Protein AF-A0A9D9T0W2-F1 (afdb_monomer)

Nearest PDB structures (foldseek):
  4xyg-assembly1_A  TM=8.585E-01  e=7.922E-13  Granulicella mallensis MP5ACTX8
  3jtm-assembly1_A  TM=8.371E-01  e=7.922E-13  Arabidopsis thaliana
  8bxx-assembly1_AA  TM=8.492E-01  e=4.364E-12  Granulicella mallensis MP5ACTX8
  7qz1-assembly2_B-2  TM=8.463E-01  e=1.307E-11  Ancylobacter novellus DSM 506
  3wr5-assembly1_B  TM=8.456E-01  e=2.886E-11  Thiobacillus sp. KNK65MA

Mean predicted aligned error: 11.39 Å

Radius of gyration: 27.37 Å; Cα contacts (8 Å, |Δi|>4): 340; chains: 1; bounding box: 77×47×70 Å

pLDDT: mean 85.51, std 19.19, range [33.16, 98.62]

Structure (mmCIF, N/CA/C/O backbone):
data_AF-A0A9D9T0W2-F1
#
_entry.id   AF-A0A9D9T0W2-F1
#
loop_
_atom_site.group_PDB
_atom_site.id
_atom_site.type_symbol
_atom_site.label_atom_id
_atom_site.label_alt_id
_atom_site.label_comp_id
_atom_site.label_asym_id
_atom_site.label_entity_id
_atom_site.label_seq_id
_atom_site.pdbx_PDB_ins_code
_atom_site.Cartn_x
_atom_site.Cartn_y
_atom_site.Cartn_z
_atom_site.occupancy
_atom_site.B_iso_or_equiv
_atom_site.auth_seq_id
_atom_site.auth_comp_id
_atom_site.auth_asym_id
_atom_site.auth_atom_id
_atom_site.pdbx_PDB_model_num
ATOM 1 N N . MET A 1 1 ? 7.072 -3.330 2.034 1.00 91.50 1 MET A N 1
ATOM 2 C CA . MET A 1 1 ? 5.629 -3.584 2.243 1.00 91.50 1 MET A CA 1
ATOM 3 C C . MET A 1 1 ? 5.380 -4.453 3.462 1.00 91.50 1 MET A C 1
ATOM 5 O O . MET A 1 1 ? 4.878 -3.911 4.426 1.00 91.50 1 MET A O 1
ATOM 9 N N . LEU A 1 2 ? 5.802 -5.726 3.495 1.00 93.50 2 LEU A N 1
ATOM 10 C CA . LEU A 1 2 ? 5.564 -6.596 4.662 1.00 93.50 2 LEU A CA 1
ATOM 11 C C . LEU A 1 2 ? 6.058 -6.000 5.994 1.00 93.50 2 LEU A C 1
ATOM 13 O O . LEU A 1 2 ? 5.299 -5.935 6.949 1.00 93.50 2 LEU A O 1
ATOM 17 N N . GLY A 1 3 ? 7.298 -5.499 6.038 1.00 92.94 3 GLY A N 1
ATOM 18 C CA . GLY A 1 3 ? 7.821 -4.824 7.233 1.00 92.94 3 GLY A CA 1
ATOM 19 C C . GLY A 1 3 ? 7.001 -3.595 7.639 1.00 92.94 3 GLY A C 1
ATOM 20 O O . GLY A 1 3 ? 6.701 -3.436 8.811 1.00 92.94 3 GLY A O 1
ATOM 21 N N . ALA A 1 4 ? 6.562 -2.783 6.671 1.00 94.25 4 ALA A N 1
ATOM 22 C CA . ALA A 1 4 ? 5.693 -1.637 6.936 1.00 94.25 4 ALA A CA 1
ATOM 23 C C . ALA A 1 4 ? 4.341 -2.077 7.514 1.00 94.25 4 ALA A C 1
ATOM 25 O O . ALA A 1 4 ? 3.910 -1.504 8.500 1.00 94.25 4 ALA A O 1
ATOM 26 N N . LEU A 1 5 ? 3.715 -3.135 6.983 1.00 95.94 5 LEU A N 1
ATOM 27 C CA . LEU A 1 5 ? 2.487 -3.689 7.565 1.00 95.94 5 LEU A CA 1
ATOM 28 C C . LEU A 1 5 ? 2.690 -4.120 9.017 1.00 95.94 5 LEU A C 1
ATOM 30 O O . LEU A 1 5 ? 1.902 -3.753 9.878 1.00 95.94 5 LEU A O 1
ATOM 34 N N . LEU A 1 6 ? 3.759 -4.869 9.295 1.00 94.00 6 LEU A N 1
ATOM 35 C CA . LEU A 1 6 ? 4.071 -5.312 10.653 1.00 94.00 6 LEU A CA 1
ATOM 36 C C . LEU A 1 6 ? 4.312 -4.134 11.603 1.00 94.00 6 LEU A C 1
ATOM 38 O O . LEU A 1 6 ? 3.944 -4.223 12.768 1.00 94.00 6 LEU A O 1
ATOM 42 N N . THR A 1 7 ? 4.917 -3.050 11.118 1.00 93.00 7 THR A N 1
ATOM 43 C CA . THR A 1 7 ? 5.107 -1.824 11.900 1.00 93.00 7 THR A CA 1
ATOM 44 C C . THR A 1 7 ? 3.789 -1.087 12.123 1.00 93.00 7 THR A C 1
ATOM 46 O O . THR A 1 7 ? 3.508 -0.711 13.252 1.00 93.00 7 THR A O 1
ATOM 49 N N . LEU A 1 8 ? 2.971 -0.903 11.082 1.00 93.38 8 LEU A N 1
ATOM 50 C CA . LEU A 1 8 ? 1.729 -0.127 11.157 1.00 93.38 8 LEU A CA 1
ATOM 51 C C . LEU A 1 8 ? 0.605 -0.843 11.920 1.00 93.38 8 LEU A C 1
ATOM 53 O O . LEU A 1 8 ? -0.263 -0.188 12.480 1.00 93.38 8 LEU A O 1
ATOM 57 N N . LEU A 1 9 ? 0.601 -2.178 11.950 1.00 92.38 9 LEU A N 1
ATOM 58 C CA . LEU A 1 9 ? -0.373 -2.962 12.721 1.00 92.38 9 LEU A CA 1
ATOM 59 C C . LEU A 1 9 ? -0.041 -3.024 14.220 1.00 92.38 9 LEU A C 1
ATOM 61 O O . LEU A 1 9 ? -0.830 -3.559 15.003 1.00 92.38 9 LEU A O 1
ATOM 65 N N . ARG A 1 10 ? 1.128 -2.524 14.633 1.00 88.69 10 ARG A N 1
ATOM 66 C CA . ARG A 1 10 ? 1.529 -2.462 16.040 1.00 88.69 10 ARG A CA 1
ATOM 67 C C . ARG A 1 10 ? 1.151 -1.106 16.636 1.00 88.69 10 ARG A C 1
ATOM 69 O O . ARG A 1 10 ? 1.253 -0.099 15.942 1.00 88.69 10 ARG A O 1
ATOM 76 N N . PRO A 1 11 ? 0.765 -1.069 17.921 1.00 82.38 11 PRO A N 1
ATOM 77 C CA . PRO A 1 11 ? 0.524 0.186 18.609 1.00 82.38 11 PRO A CA 1
ATOM 78 C C . PRO A 1 11 ? 1.834 0.964 18.722 1.00 82.38 11 PRO A C 1
ATOM 80 O O . PRO A 1 11 ? 2.926 0.379 18.770 1.00 82.38 11 PRO A O 1
ATOM 83 N N . SER A 1 12 ? 1.727 2.287 18.800 1.00 82.19 12 SER A N 1
ATOM 84 C CA . SER A 1 12 ? 2.895 3.108 19.089 1.00 82.19 12 SER A CA 1
ATOM 85 C C . SER A 1 12 ? 3.417 2.812 20.507 1.00 82.19 12 SER A C 1
ATOM 87 O O . SER A 1 12 ? 2.643 2.417 21.386 1.00 82.19 12 SER A O 1
ATOM 89 N N . PRO A 1 13 ? 4.717 3.023 20.793 1.00 82.50 13 PRO A N 1
ATOM 90 C CA . PRO A 1 13 ? 5.252 2.845 22.145 1.00 82.50 13 PRO A CA 1
ATOM 91 C C . PRO A 1 13 ? 4.501 3.646 23.221 1.00 82.50 13 PRO A C 1
ATOM 93 O O . PRO A 1 13 ? 4.409 3.200 24.360 1.00 82.50 13 PRO A O 1
ATOM 96 N N . ALA A 1 14 ? 3.928 4.799 22.858 1.00 82.25 14 ALA A N 1
ATOM 97 C CA . ALA A 1 14 ? 3.143 5.645 23.757 1.00 82.25 14 ALA A CA 1
ATOM 98 C C . ALA A 1 14 ? 1.765 5.053 24.125 1.00 82.25 14 ALA A C 1
ATOM 100 O O . ALA A 1 14 ? 1.179 5.430 25.140 1.00 82.25 14 ALA A O 1
ATOM 101 N N . GLU A 1 15 ? 1.247 4.124 23.320 1.00 81.69 15 GLU A N 1
ATOM 102 C CA . GLU A 1 15 ? -0.058 3.471 23.506 1.00 81.69 15 GLU A CA 1
ATOM 103 C C . GLU A 1 15 ? 0.059 2.064 24.105 1.00 81.69 15 GLU A C 1
ATOM 105 O O . GLU A 1 15 ? -0.951 1.396 24.351 1.00 81.69 15 GLU A O 1
ATOM 110 N N . MET A 1 16 ? 1.285 1.602 24.356 1.00 79.50 16 MET A N 1
ATOM 111 C CA . MET A 1 16 ? 1.550 0.277 24.900 1.00 79.50 16 MET A CA 1
ATOM 112 C C . MET A 1 16 ? 0.828 0.081 26.244 1.00 79.50 16 MET A C 1
ATOM 114 O O . MET A 1 16 ? 0.943 0.896 27.158 1.00 79.50 16 MET A O 1
ATOM 118 N N . GLY A 1 17 ? 0.053 -1.002 26.351 1.00 80.50 17 GLY A N 1
ATOM 119 C CA . GLY A 1 17 ? -0.785 -1.304 27.521 1.00 80.50 17 GLY A CA 1
ATOM 120 C C . GLY A 1 17 ? -2.169 -0.640 27.519 1.00 80.50 17 GLY A C 1
ATOM 121 O O . GLY A 1 17 ? -2.990 -0.983 28.364 1.00 80.50 17 GLY A O 1
ATOM 122 N N . ARG A 1 18 ? -2.455 0.262 26.569 1.00 83.31 18 ARG A N 1
ATOM 123 C CA . ARG A 1 18 ? -3.785 0.876 26.380 1.00 83.31 18 ARG A CA 1
ATOM 124 C C . ARG A 1 18 ? -4.522 0.300 25.176 1.00 83.31 18 ARG A C 1
ATOM 126 O O . ARG A 1 18 ? -5.718 0.044 25.264 1.00 83.31 18 ARG A O 1
ATOM 133 N N . VAL A 1 19 ? -3.808 0.087 24.070 1.00 83.94 19 VAL A N 1
ATOM 134 C CA . VAL A 1 19 ? -4.364 -0.433 22.813 1.00 83.94 19 VAL A CA 1
ATOM 135 C C . VAL A 1 19 ? -3.585 -1.675 22.387 1.00 83.94 19 VAL A C 1
ATOM 137 O O . VAL A 1 19 ? -2.353 -1.686 22.398 1.00 83.94 19 VAL A O 1
ATOM 140 N N . ALA A 1 20 ? -4.303 -2.737 22.019 1.00 86.94 20 ALA A N 1
ATOM 141 C CA . ALA A 1 20 ? -3.705 -3.940 21.454 1.00 86.94 20 ALA A CA 1
ATOM 142 C C . ALA A 1 20 ? -3.474 -3.771 19.946 1.00 86.94 20 ALA A C 1
ATOM 144 O O . ALA A 1 20 ? -4.323 -3.242 19.228 1.00 86.94 20 ALA A O 1
ATOM 145 N N . GLY A 1 21 ? -2.322 -4.244 19.469 1.00 88.12 21 GLY A N 1
ATOM 146 C CA . GLY A 1 21 ? -2.036 -4.323 18.039 1.00 88.12 21 GLY A CA 1
ATOM 147 C C . GLY A 1 21 ? -2.799 -5.441 17.346 1.00 88.12 21 GLY A C 1
ATOM 148 O O . GLY A 1 21 ? -3.591 -6.167 17.948 1.00 88.12 21 GLY A O 1
ATOM 149 N N . ARG A 1 22 ? -2.502 -5.612 16.062 1.00 90.88 22 ARG A N 1
ATOM 150 C CA . ARG A 1 22 ? -3.118 -6.633 15.224 1.00 90.88 22 ARG A CA 1
ATOM 151 C C . ARG A 1 22 ? -2.105 -7.643 14.725 1.00 90.88 22 ARG A C 1
ATOM 153 O O . ARG A 1 22 ? -1.000 -7.301 14.305 1.00 90.88 22 ARG A O 1
ATOM 160 N N . GLU A 1 23 ? -2.523 -8.898 14.720 1.00 93.69 23 GLU A N 1
ATOM 161 C CA . GLU A 1 23 ? -1.750 -9.978 14.133 1.00 93.69 23 GLU A CA 1
ATOM 162 C C . GLU A 1 23 ? -1.973 -10.023 12.619 1.00 93.69 23 GLU A C 1
ATOM 164 O O . GLU A 1 23 ? -3.097 -10.162 12.142 1.00 93.69 23 GLU A O 1
ATOM 169 N N . LEU A 1 24 ? -0.894 -9.916 11.840 1.00 95.31 24 LEU A N 1
ATOM 170 C CA . LEU A 1 24 ? -0.989 -9.908 10.378 1.00 95.31 24 LEU A CA 1
ATOM 171 C C . LEU A 1 24 ? -1.583 -11.216 9.830 1.00 95.31 24 LEU A C 1
ATOM 173 O O . LEU A 1 24 ? -2.332 -11.184 8.855 1.00 95.31 24 LEU A O 1
ATOM 177 N N . GLY A 1 25 ? -1.288 -12.350 10.469 1.00 95.50 25 GLY A N 1
ATOM 178 C CA . GLY A 1 25 ? -1.766 -13.668 10.053 1.00 95.50 25 GLY A CA 1
ATOM 179 C C . GLY A 1 25 ? -3.281 -13.848 10.106 1.00 95.50 25 GLY A C 1
ATOM 180 O O . GLY A 1 25 ? -3.813 -14.690 9.400 1.00 95.50 25 GLY A O 1
ATOM 181 N N . THR A 1 26 ? -3.998 -13.028 10.874 1.00 93.69 26 THR A N 1
ATOM 182 C CA . THR A 1 26 ? -5.470 -13.065 10.942 1.00 93.69 26 THR A CA 1
ATOM 183 C C . THR A 1 26 ? -6.130 -11.995 10.071 1.00 93.69 26 THR A C 1
ATOM 185 O O . THR A 1 26 ? -7.354 -11.949 9.961 1.00 93.69 26 THR A O 1
ATOM 188 N N . CYS A 1 27 ? -5.335 -11.131 9.433 1.00 96.81 27 CYS A N 1
ATOM 189 C CA . CYS A 1 27 ? -5.832 -10.042 8.603 1.00 96.81 27 CYS A CA 1
ATOM 190 C C . CYS A 1 27 ? -6.099 -10.490 7.158 1.00 96.81 27 CYS A C 1
ATOM 192 O O . CYS A 1 27 ? -5.383 -11.311 6.577 1.00 96.81 27 CYS A O 1
ATOM 194 N N . THR A 1 28 ? -7.091 -9.855 6.543 1.00 98.50 28 THR A N 1
ATOM 195 C CA . THR A 1 28 ? -7.260 -9.778 5.096 1.00 98.50 28 THR A CA 1
ATOM 196 C C . THR A 1 28 ? -6.388 -8.650 4.554 1.00 98.50 28 THR A C 1
ATOM 198 O O . THR A 1 28 ? -6.497 -7.494 4.969 1.00 98.50 28 THR A O 1
ATOM 201 N N . VAL A 1 29 ? -5.517 -8.979 3.604 1.00 98.62 29 VAL A N 1
ATOM 202 C CA . VAL A 1 29 ? -4.606 -8.035 2.958 1.00 98.62 29 VAL A CA 1
ATOM 203 C C . VAL A 1 29 ? -5.023 -7.836 1.506 1.00 98.62 29 VAL A C 1
ATOM 205 O O . VAL A 1 29 ? -5.036 -8.779 0.714 1.00 98.62 29 VAL A O 1
ATOM 208 N N . GLY A 1 30 ? -5.352 -6.596 1.157 1.00 98.56 30 GLY A N 1
ATOM 209 C CA . GLY A 1 30 ? -5.677 -6.179 -0.199 1.00 98.56 30 GLY A CA 1
ATOM 210 C C . GLY A 1 30 ? -4.426 -5.792 -0.978 1.00 98.56 30 GLY A C 1
ATOM 211 O O . GLY A 1 30 ? -3.655 -4.941 -0.540 1.00 98.56 30 GLY A O 1
ATOM 212 N N . LEU A 1 31 ? -4.214 -6.395 -2.146 1.00 98.56 31 LEU A N 1
ATOM 213 C CA . LEU A 1 31 ? -3.128 -6.050 -3.062 1.00 98.56 31 LEU A CA 1
ATOM 214 C C . LEU A 1 31 ? -3.674 -5.288 -4.272 1.00 98.56 31 LEU A C 1
ATOM 216 O O . LEU A 1 31 ? -4.454 -5.822 -5.053 1.00 98.56 31 LEU A O 1
ATOM 220 N N . ILE A 1 32 ? -3.223 -4.050 -4.457 1.00 98.12 32 ILE A N 1
ATOM 221 C CA . ILE A 1 32 ? -3.542 -3.230 -5.628 1.00 98.12 32 ILE A CA 1
ATOM 222 C C . ILE A 1 32 ? -2.328 -3.251 -6.560 1.00 98.12 32 ILE A C 1
ATOM 224 O O . ILE A 1 32 ? -1.283 -2.674 -6.252 1.00 98.12 32 ILE A O 1
ATOM 228 N N . GLY A 1 33 ? -2.468 -3.927 -7.698 1.00 96.44 33 GLY A N 1
ATOM 229 C CA . GLY A 1 33 ? -1.402 -4.197 -8.660 1.00 96.44 33 GLY A CA 1
ATOM 230 C C . GLY A 1 33 ? -0.820 -5.607 -8.513 1.00 96.44 33 GLY A C 1
ATOM 231 O O . GLY A 1 33 ? -0.231 -5.958 -7.488 1.00 96.44 33 GLY A O 1
ATOM 232 N N . MET A 1 34 ? -0.932 -6.395 -9.581 1.00 96.12 34 MET A N 1
ATOM 233 C CA . MET A 1 34 ? -0.574 -7.813 -9.658 1.00 96.12 34 MET A CA 1
ATOM 234 C C . MET A 1 34 ? 0.690 -8.022 -10.496 1.00 96.12 34 MET A C 1
ATOM 236 O O . MET A 1 34 ? 0.731 -8.757 -11.479 1.00 96.12 34 MET A O 1
ATOM 240 N N . ASN A 1 35 ? 1.771 -7.362 -10.079 1.00 92.25 35 ASN A N 1
ATOM 241 C CA . ASN A 1 35 ? 3.082 -7.482 -10.712 1.00 92.25 35 ASN A CA 1
ATOM 242 C C . ASN A 1 35 ? 3.896 -8.685 -10.168 1.00 92.25 35 ASN A C 1
ATOM 244 O O . ASN A 1 35 ? 3.473 -9.444 -9.293 1.00 92.25 35 ASN A O 1
ATOM 248 N N . THR A 1 36 ? 5.123 -8.867 -10.662 1.00 90.56 36 THR A N 1
ATOM 249 C CA . THR A 1 36 ? 6.003 -9.969 -10.226 1.00 90.56 36 THR A CA 1
ATOM 250 C C . THR A 1 36 ? 6.385 -9.908 -8.740 1.00 90.56 36 THR A C 1
ATOM 252 O O . THR A 1 36 ? 6.624 -10.952 -8.125 1.00 90.56 36 THR A O 1
ATOM 255 N N . THR A 1 37 ? 6.426 -8.714 -8.146 1.00 91.62 37 THR A N 1
ATOM 256 C CA . THR A 1 37 ? 6.633 -8.509 -6.705 1.00 91.62 37 THR A CA 1
ATOM 257 C C . THR A 1 37 ? 5.386 -8.895 -5.914 1.00 91.62 37 THR A C 1
ATOM 259 O O . THR A 1 37 ? 5.518 -9.564 -4.887 1.00 91.62 37 THR A O 1
ATOM 262 N N . ALA A 1 38 ? 4.189 -8.598 -6.430 1.00 93.94 38 ALA A N 1
ATOM 263 C CA . ALA A 1 38 ? 2.913 -8.973 -5.825 1.00 93.94 38 ALA A CA 1
ATOM 264 C C . ALA A 1 38 ? 2.805 -10.482 -5.606 1.00 93.94 38 ALA A C 1
ATOM 266 O O . ALA A 1 38 ? 2.427 -10.923 -4.522 1.00 93.94 38 ALA A O 1
ATOM 267 N N . ARG A 1 39 ? 3.250 -11.288 -6.577 1.00 95.56 39 ARG A N 1
ATOM 268 C CA . ARG A 1 39 ? 3.312 -12.751 -6.436 1.00 95.56 39 ARG A CA 1
ATOM 269 C C . ARG A 1 39 ? 4.178 -13.199 -5.253 1.00 95.56 39 ARG A C 1
ATOM 271 O O . ARG A 1 39 ? 3.824 -14.141 -4.548 1.00 95.56 39 ARG A O 1
ATOM 278 N N . LYS A 1 40 ? 5.335 -12.562 -5.044 1.00 96.12 40 LYS A N 1
ATOM 279 C CA . LYS A 1 40 ? 6.228 -12.890 -3.919 1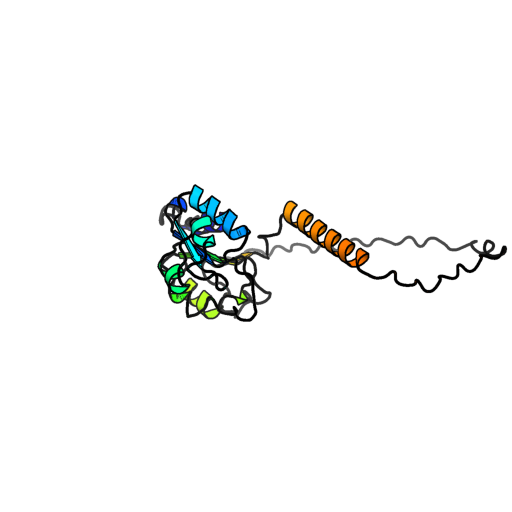.00 96.12 40 LYS A CA 1
ATOM 280 C C . LYS A 1 40 ? 5.612 -12.460 -2.591 1.00 96.12 40 LYS A C 1
ATOM 282 O O . LYS A 1 40 ? 5.638 -13.237 -1.646 1.00 96.12 40 LYS A O 1
ATOM 287 N N . LEU A 1 41 ? 5.036 -11.259 -2.545 1.00 97.06 41 LEU A N 1
ATOM 288 C CA . LEU A 1 41 ? 4.358 -10.742 -1.360 1.00 97.06 41 LEU A CA 1
ATOM 289 C C . LEU A 1 41 ? 3.169 -11.628 -0.967 1.00 97.06 41 LEU A C 1
ATOM 291 O O . LEU A 1 41 ? 3.069 -12.010 0.190 1.00 97.06 41 LEU A O 1
ATOM 295 N N . THR A 1 42 ? 2.343 -12.027 -1.935 1.00 97.88 42 THR A N 1
ATOM 296 C CA . THR A 1 42 ? 1.201 -12.935 -1.738 1.00 97.88 42 THR A CA 1
ATOM 297 C C . THR A 1 42 ? 1.624 -14.224 -1.038 1.00 97.88 42 THR A C 1
ATOM 299 O O . THR A 1 42 ? 1.036 -14.590 -0.028 1.00 97.88 42 THR A O 1
ATOM 302 N N . ARG A 1 43 ? 2.697 -14.871 -1.515 1.00 97.38 43 ARG A N 1
ATOM 303 C CA . ARG A 1 43 ? 3.221 -16.103 -0.903 1.00 97.38 43 ARG A CA 1
ATOM 304 C C . ARG A 1 43 ? 3.650 -15.909 0.547 1.00 97.38 43 ARG A C 1
ATOM 306 O O . ARG A 1 43 ? 3.408 -16.783 1.367 1.00 97.38 43 ARG A O 1
ATOM 313 N N . LEU A 1 44 ? 4.299 -14.785 0.855 1.00 97.88 44 LEU A N 1
ATOM 314 C CA . LEU A 1 44 ? 4.724 -14.474 2.222 1.00 97.88 44 LEU A CA 1
ATOM 315 C C . LEU A 1 44 ? 3.522 -14.215 3.134 1.00 97.88 44 LEU A C 1
ATOM 317 O O . LEU A 1 44 ? 3.4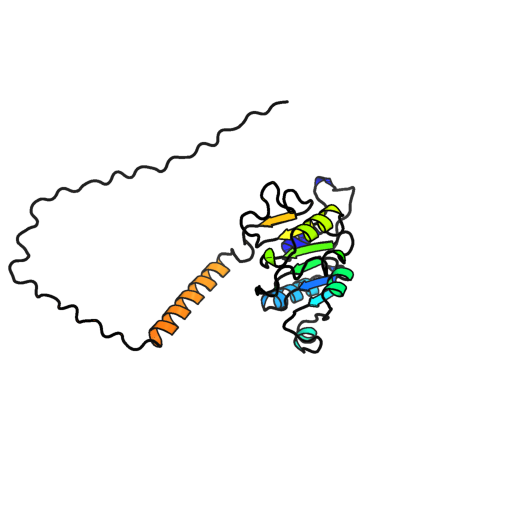99 -14.707 4.253 1.00 97.88 44 LEU A O 1
ATOM 321 N N . LEU A 1 45 ? 2.522 -13.475 2.651 1.00 98.00 45 LEU A N 1
ATOM 322 C CA . LEU A 1 45 ? 1.296 -13.187 3.398 1.00 98.00 45 LEU A CA 1
ATOM 323 C C . LEU A 1 45 ? 0.498 -14.463 3.687 1.00 98.00 45 LEU A C 1
ATOM 325 O O . LEU A 1 45 ? 0.132 -14.708 4.829 1.00 98.00 45 LEU A O 1
ATOM 329 N N . GLN A 1 46 ? 0.312 -15.316 2.678 1.00 96.94 46 GLN A N 1
ATOM 330 C CA . GLN A 1 46 ? -0.348 -16.614 2.841 1.00 96.94 46 GLN A CA 1
ATOM 331 C C . GLN A 1 46 ? 0.415 -17.526 3.808 1.00 96.94 46 GLN A C 1
ATOM 333 O O . GLN A 1 46 ? -0.202 -18.185 4.637 1.00 96.94 46 GLN A O 1
ATOM 338 N N . ALA A 1 47 ? 1.751 -17.538 3.748 1.00 97.31 47 ALA A N 1
ATOM 339 C CA . ALA A 1 47 ? 2.572 -18.308 4.684 1.00 97.31 47 ALA A CA 1
ATOM 340 C C . ALA A 1 47 ? 2.454 -17.810 6.136 1.00 97.31 47 ALA A C 1
ATOM 342 O O . ALA A 1 47 ? 2.653 -18.590 7.061 1.00 97.31 47 ALA A O 1
ATOM 343 N N . LEU A 1 48 ? 2.119 -16.533 6.337 1.00 96.88 48 LEU A N 1
ATOM 344 C CA . LEU A 1 48 ? 1.813 -15.965 7.651 1.00 96.88 48 LEU A CA 1
ATOM 345 C C . LEU A 1 48 ? 0.361 -16.213 8.092 1.00 96.88 48 LEU A C 1
ATOM 347 O O . LEU A 1 48 ? 0.026 -15.870 9.218 1.00 96.88 48 LEU A O 1
ATOM 351 N N . GLY A 1 49 ? -0.489 -16.793 7.238 1.00 96.75 49 GLY A N 1
ATOM 352 C CA . GLY A 1 49 ? -1.901 -17.082 7.516 1.00 96.75 49 GLY A CA 1
ATOM 353 C C . GLY A 1 49 ? -2.892 -16.052 6.964 1.00 96.75 49 GLY A C 1
ATOM 354 O O . GLY A 1 49 ? -4.095 -16.304 6.978 1.00 96.75 49 GLY A O 1
ATOM 355 N N . SER A 1 50 ? -2.418 -14.921 6.429 1.00 98.12 50 SER A N 1
ATOM 356 C CA . SER A 1 50 ? -3.295 -13.849 5.950 1.00 98.12 50 SER A CA 1
ATOM 357 C C . SER A 1 50 ? -4.147 -14.294 4.758 1.00 98.12 50 SER A C 1
ATOM 359 O O . SER A 1 50 ? -3.654 -14.919 3.811 1.00 98.12 50 SER A O 1
ATOM 361 N N . ARG A 1 51 ? -5.409 -13.855 4.726 1.00 98.19 51 ARG A N 1
ATOM 362 C CA . ARG A 1 51 ? -6.233 -13.913 3.510 1.00 98.19 51 ARG A CA 1
ATOM 363 C C . ARG A 1 51 ? -5.764 -12.831 2.541 1.00 98.19 51 ARG A C 1
ATOM 365 O O . ARG A 1 51 ? -5.553 -11.695 2.953 1.00 98.19 51 ARG A O 1
ATOM 372 N N . VAL A 1 52 ? -5.639 -13.149 1.253 1.00 98.50 52 VAL A N 1
ATOM 373 C CA . VAL A 1 52 ? -5.206 -12.177 0.236 1.00 98.50 52 VAL A CA 1
ATOM 374 C C . VAL A 1 52 ? -6.311 -11.944 -0.790 1.00 98.50 52 VAL A C 1
ATOM 376 O O . VAL A 1 52 ? -6.791 -12.877 -1.434 1.00 98.50 52 VAL A O 1
ATOM 379 N N . VAL A 1 53 ? -6.689 -10.680 -0.953 1.00 98.62 53 VAL A N 1
ATOM 380 C CA . VAL A 1 53 ? -7.611 -10.202 -1.993 1.00 98.62 53 VAL A CA 1
ATOM 381 C C . VAL A 1 53 ? -6.865 -9.232 -2.904 1.00 98.62 53 VAL A C 1
ATOM 383 O O . VAL A 1 53 ? -5.838 -8.679 -2.502 1.00 98.62 53 VAL A O 1
ATOM 386 N N . GLY A 1 54 ? -7.319 -9.030 -4.137 1.00 98.19 54 GLY A N 1
ATOM 387 C CA . GLY A 1 54 ? -6.555 -8.229 -5.084 1.00 98.19 54 GLY A CA 1
ATOM 388 C C . GLY A 1 54 ? -7.373 -7.512 -6.140 1.00 98.19 54 GLY A C 1
ATOM 389 O O . GLY A 1 54 ? -8.486 -7.903 -6.471 1.00 98.19 54 GLY A O 1
ATOM 390 N N . TYR A 1 55 ? -6.772 -6.456 -6.672 1.00 98.06 55 TYR A N 1
ATOM 391 C CA . TYR A 1 55 ? 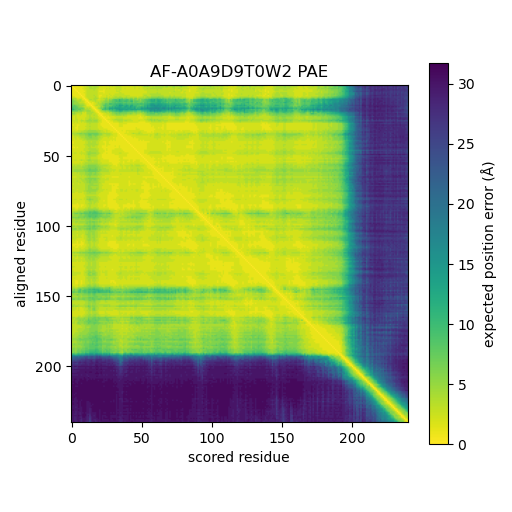-7.296 -5.658 -7.769 1.00 98.06 55 TYR A CA 1
ATOM 392 C C . TYR A 1 55 ? -6.150 -5.277 -8.706 1.00 98.06 55 TYR A C 1
ATOM 394 O O . TYR A 1 55 ? -5.109 -4.785 -8.265 1.00 98.06 55 TYR A O 1
ATOM 402 N N . ASP A 1 56 ? -6.346 -5.460 -10.008 1.00 96.38 56 ASP A N 1
ATOM 403 C CA . ASP A 1 56 ? -5.463 -4.915 -11.034 1.00 96.38 56 ASP A CA 1
ATOM 404 C C . ASP A 1 56 ? -6.307 -4.464 -12.234 1.00 96.38 56 ASP A C 1
ATOM 406 O O . ASP A 1 56 ? -7.022 -5.283 -12.805 1.00 96.38 56 ASP A O 1
ATOM 410 N N . PRO A 1 57 ? -6.230 -3.189 -12.650 1.00 94.12 57 PRO A N 1
ATOM 411 C CA . PRO A 1 57 ? -7.007 -2.670 -13.777 1.00 94.12 57 PRO A CA 1
ATOM 412 C C . PRO A 1 57 ? -6.646 -3.301 -15.132 1.00 94.12 57 PRO A C 1
ATOM 414 O O . PRO A 1 57 ? -7.334 -3.054 -16.119 1.00 94.12 57 PRO A O 1
ATOM 417 N N . THR A 1 58 ? -5.547 -4.054 -15.217 1.00 93.31 58 THR A N 1
ATOM 418 C CA . THR A 1 58 ? -5.103 -4.747 -16.436 1.00 93.31 58 THR A CA 1
ATOM 419 C C . THR A 1 58 ? -5.513 -6.216 -16.481 1.00 93.31 58 THR A C 1
ATOM 421 O O . THR A 1 58 ? -5.373 -6.840 -17.531 1.00 93.31 58 THR A O 1
ATOM 424 N N . LEU A 1 59 ? -6.041 -6.762 -15.380 1.00 95.69 59 LEU A N 1
ATOM 425 C CA . LEU A 1 59 ? -6.487 -8.148 -15.294 1.00 95.69 59 LEU A CA 1
ATOM 426 C C . LEU A 1 59 ? -8.009 -8.212 -15.211 1.00 95.69 59 LEU A C 1
ATOM 428 O O . LEU A 1 59 ? -8.636 -7.565 -14.375 1.00 95.69 59 LEU A O 1
ATOM 432 N N . HIS A 1 60 ? -8.609 -9.045 -16.056 1.00 96.81 60 HIS A N 1
ATOM 433 C CA . HIS A 1 60 ? -10.028 -9.355 -15.935 1.00 96.81 60 HIS A CA 1
ATOM 434 C C . HIS A 1 60 ? -10.279 -10.227 -14.692 1.00 96.81 60 HIS A C 1
ATOM 436 O O . HIS A 1 60 ? -9.415 -11.007 -14.289 1.00 96.81 60 HIS A O 1
ATOM 442 N N . ALA A 1 61 ? -11.472 -10.154 -14.095 1.00 95.25 61 ALA A N 1
ATOM 443 C CA . ALA A 1 61 ? -11.812 -10.945 -12.904 1.00 95.25 61 ALA A CA 1
ATOM 444 C C . ALA A 1 61 ? -11.723 -12.468 -13.139 1.00 95.25 61 ALA A C 1
ATOM 446 O O . ALA A 1 61 ? -11.464 -13.226 -12.211 1.00 95.25 61 ALA A O 1
ATOM 447 N N . SER A 1 62 ? -11.891 -12.917 -14.387 1.00 97.12 62 SER A N 1
ATOM 448 C CA . SER A 1 62 ? -11.770 -14.327 -14.784 1.00 97.12 62 SER A CA 1
ATOM 449 C C . SER A 1 62 ? -10.349 -14.755 -15.176 1.00 97.12 62 SER A C 1
ATOM 451 O O . SER A 1 62 ? -10.176 -15.849 -15.713 1.00 97.12 62 SER A O 1
ATOM 453 N N . ASP A 1 63 ? -9.339 -13.901 -14.994 1.00 97.81 63 ASP A N 1
ATOM 454 C CA . ASP A 1 63 ? -7.963 -14.235 -15.363 1.00 97.81 63 ASP A CA 1
ATOM 455 C C . ASP A 1 63 ? -7.424 -15.397 -14.493 1.00 97.81 63 ASP A C 1
ATOM 457 O O . ASP A 1 63 ? -7.509 -15.348 -13.262 1.00 97.81 63 ASP A O 1
ATOM 461 N N . PRO A 1 64 ? -6.836 -16.457 -15.081 1.00 97.06 64 PRO A N 1
ATOM 462 C CA . PRO A 1 64 ? -6.324 -17.601 -14.320 1.00 97.06 64 PRO A CA 1
ATOM 463 C C . PRO A 1 64 ? -5.172 -17.253 -13.359 1.00 97.06 64 PRO A C 1
ATOM 465 O O . PRO A 1 64 ? -4.832 -18.057 -12.482 1.00 97.06 64 PRO A O 1
ATOM 468 N N . GLN A 1 65 ? -4.545 -16.077 -13.492 1.00 96.25 65 GLN A N 1
ATOM 469 C CA . GLN A 1 65 ? -3.505 -15.606 -12.577 1.00 96.25 65 GLN A CA 1
ATOM 470 C C . GLN A 1 65 ? -3.996 -15.493 -11.131 1.00 96.25 65 GLN A C 1
ATOM 472 O O . GLN A 1 65 ? -3.235 -15.837 -10.222 1.00 96.25 65 GLN A O 1
ATOM 477 N N . TRP A 1 66 ? -5.254 -15.090 -10.918 1.00 97.62 66 TRP A N 1
ATOM 478 C CA . TRP A 1 66 ? -5.860 -14.967 -9.590 1.00 97.62 66 TRP A CA 1
ATOM 479 C C . TRP A 1 66 ? -5.807 -16.294 -8.830 1.00 97.62 66 TRP A C 1
ATOM 481 O O . TRP A 1 66 ? -5.184 -16.393 -7.770 1.00 97.62 66 TRP A O 1
ATOM 491 N N . THR A 1 67 ? -6.346 -17.355 -9.437 1.00 96.88 67 THR A N 1
ATOM 492 C CA . THR A 1 67 ? -6.322 -18.712 -8.876 1.00 96.88 67 THR A CA 1
ATOM 493 C C . THR A 1 67 ? -4.896 -19.226 -8.718 1.00 96.88 67 THR A C 1
ATOM 495 O O . THR A 1 67 ? -4.550 -19.776 -7.675 1.00 96.88 67 THR A O 1
ATOM 498 N N . ARG A 1 68 ? -4.024 -18.999 -9.711 1.00 96.12 68 ARG A N 1
ATOM 499 C CA . ARG A 1 68 ? -2.624 -19.453 -9.664 1.00 96.12 68 ARG A CA 1
ATOM 500 C C . ARG A 1 68 ? -1.850 -18.863 -8.485 1.00 96.12 68 ARG A C 1
ATOM 502 O O . ARG A 1 68 ? -0.880 -19.472 -8.029 1.00 96.12 68 ARG A O 1
ATOM 509 N N . TRP A 1 69 ? -2.194 -17.655 -8.050 1.00 96.62 69 TRP A N 1
ATOM 510 C CA . TRP A 1 69 ? -1.538 -16.995 -6.921 1.00 96.62 69 TRP A CA 1
ATOM 511 C C . TRP A 1 69 ? -2.342 -17.124 -5.621 1.00 96.62 69 TRP A C 1
ATOM 513 O O . TRP A 1 69 ? -1.846 -16.711 -4.578 1.00 96.62 69 TRP A O 1
ATOM 523 N N . GLY A 1 70 ? -3.530 -17.736 -5.653 1.00 96.38 70 GLY A N 1
ATOM 524 C CA . GLY A 1 70 ? -4.406 -17.862 -4.488 1.00 96.38 70 GLY A CA 1
ATOM 525 C C . GLY A 1 70 ? -4.930 -16.510 -4.001 1.00 96.38 70 GLY A C 1
ATOM 526 O O . GLY A 1 70 ? -4.987 -16.269 -2.798 1.00 96.38 70 GLY A O 1
ATOM 527 N N . VAL A 1 71 ? -5.243 -15.608 -4.934 1.00 98.19 71 VAL A N 1
ATOM 528 C CA . VAL A 1 71 ? -5.766 -14.267 -4.653 1.00 98.19 71 VAL A CA 1
ATOM 529 C C . VAL A 1 71 ? -7.190 -14.180 -5.169 1.00 98.19 71 VAL A C 1
ATOM 531 O O . VAL A 1 71 ? -7.446 -14.508 -6.324 1.00 98.19 71 VAL A O 1
ATOM 534 N N . GLN A 1 72 ? -8.111 -13.714 -4.330 1.00 97.75 72 GLN A N 1
ATOM 535 C CA . GLN A 1 72 ? -9.477 -13.438 -4.762 1.00 97.75 72 GLN A CA 1
ATOM 536 C C . GLN A 1 72 ? -9.547 -12.057 -5.440 1.00 97.75 72 GLN A C 1
ATOM 538 O O . GLN A 1 72 ? -9.183 -11.070 -4.794 1.00 97.75 72 GLN A O 1
ATOM 543 N N . PRO A 1 73 ? -10.014 -11.955 -6.698 1.00 98.31 73 PRO A N 1
ATOM 544 C CA . PRO A 1 73 ? -10.195 -10.668 -7.359 1.00 98.31 73 PRO A CA 1
ATOM 545 C C . PRO A 1 73 ? -11.415 -9.942 -6.788 1.00 98.31 73 PRO A C 1
ATOM 547 O O . PRO A 1 73 ? -12.493 -10.529 -6.735 1.00 98.31 73 PRO A O 1
ATOM 550 N N . LEU A 1 74 ? -11.252 -8.677 -6.400 1.00 98.31 74 LEU A N 1
ATOM 551 C CA . LEU A 1 74 ? -12.320 -7.791 -5.925 1.00 98.31 74 LEU A CA 1
ATOM 552 C C . LEU A 1 74 ? -12.272 -6.449 -6.668 1.00 98.31 74 LEU A C 1
ATOM 554 O O . LEU A 1 74 ? -11.226 -6.044 -7.181 1.00 98.31 74 LEU A O 1
ATOM 558 N N . GLY A 1 75 ? -13.393 -5.723 -6.685 1.00 97.56 75 GLY A N 1
ATOM 559 C CA . GLY A 1 75 ? -13.400 -4.316 -7.101 1.00 97.56 75 GLY A CA 1
ATOM 560 C C . GLY A 1 75 ? -12.661 -3.421 -6.095 1.00 97.56 75 GLY A C 1
ATOM 561 O O . GLY A 1 75 ? -12.530 -3.781 -4.929 1.00 97.56 75 GLY A O 1
ATOM 562 N N . LEU A 1 76 ? -12.204 -2.230 -6.514 1.00 96.19 76 LEU A N 1
ATOM 563 C CA . LEU A 1 76 ? -11.464 -1.311 -5.626 1.00 96.19 76 LEU A CA 1
ATOM 564 C C . LEU A 1 76 ? -12.216 -1.007 -4.330 1.00 96.19 76 LEU A C 1
ATOM 566 O O . LEU A 1 76 ? -11.661 -1.178 -3.251 1.00 96.19 76 LEU A O 1
ATOM 570 N N . ARG A 1 77 ? -13.479 -0.588 -4.435 1.00 97.38 77 ARG A N 1
ATOM 571 C CA . ARG A 1 77 ? -14.315 -0.284 -3.271 1.00 97.38 77 ARG A CA 1
ATOM 572 C C . ARG A 1 77 ? -14.425 -1.483 -2.324 1.00 97.38 77 ARG A C 1
ATOM 574 O O . ARG A 1 77 ? -14.103 -1.359 -1.151 1.00 97.38 77 ARG A O 1
ATOM 581 N N . GLU A 1 78 ? -14.804 -2.643 -2.850 1.00 98.19 78 GLU A N 1
ATOM 582 C CA . GLU A 1 78 ? -14.960 -3.879 -2.073 1.00 98.19 78 GLU A CA 1
ATOM 583 C C . GLU A 1 78 ? -13.644 -4.317 -1.404 1.00 98.19 78 GLU A C 1
ATOM 585 O O . GLU A 1 78 ? -13.637 -4.799 -0.270 1.00 98.19 78 GLU A O 1
ATOM 590 N N . LEU A 1 79 ? -12.505 -4.107 -2.069 1.00 98.50 79 LEU A N 1
ATOM 591 C CA . LEU A 1 79 ? -11.183 -4.352 -1.494 1.00 98.50 79 LEU A CA 1
ATOM 592 C C . LEU A 1 79 ? -10.934 -3.458 -0.271 1.00 98.50 79 LEU A C 1
ATOM 594 O O . LEU A 1 79 ? -10.479 -3.964 0.754 1.00 98.50 79 LEU A O 1
ATOM 598 N N . PHE A 1 80 ? -11.259 -2.163 -0.346 1.00 98.44 80 PHE A N 1
ATOM 599 C CA . PHE A 1 80 ? -11.131 -1.243 0.792 1.00 98.44 80 PHE A CA 1
ATOM 600 C C . PHE A 1 80 ? -12.123 -1.552 1.924 1.00 98.44 80 PHE A C 1
ATOM 602 O O . PHE A 1 80 ? -11.748 -1.418 3.088 1.00 98.44 80 PHE A O 1
ATOM 609 N N . GLU A 1 81 ? -13.332 -2.026 1.606 1.00 98.19 81 GLU A N 1
ATOM 610 C CA . GLU A 1 81 ? -14.353 -2.409 2.598 1.00 98.19 81 GLU A CA 1
ATOM 611 C C . GLU A 1 81 ? -14.016 -3.731 3.315 1.00 98.19 81 GLU A C 1
ATOM 613 O O . GLU A 1 81 ? -14.426 -3.949 4.458 1.00 98.19 81 GLU A O 1
ATOM 618 N N . SER A 1 82 ? -13.259 -4.626 2.671 1.00 97.69 82 SER A N 1
ATOM 619 C CA . SER A 1 82 ? -12.974 -5.972 3.189 1.00 97.69 82 SER A CA 1
ATOM 620 C C . SER A 1 82 ? -11.609 -6.106 3.868 1.00 97.69 82 SER A C 1
ATOM 622 O O . SER A 1 82 ? -11.514 -6.771 4.905 1.00 97.69 82 SER A O 1
ATOM 624 N N . ALA A 1 83 ? -10.567 -5.467 3.330 1.00 98.25 83 ALA A N 1
ATOM 625 C CA . ALA A 1 83 ? -9.194 -5.626 3.798 1.00 98.25 83 ALA A CA 1
ATOM 626 C C . ALA A 1 83 ? -8.893 -4.800 5.053 1.00 98.25 83 ALA A C 1
ATOM 628 O O . ALA A 1 83 ? -9.405 -3.705 5.244 1.00 98.25 83 ALA A O 1
ATOM 629 N N . GLU A 1 84 ? -7.996 -5.281 5.903 1.00 97.69 84 GLU A N 1
ATOM 630 C CA . GLU A 1 84 ? -7.492 -4.518 7.051 1.00 97.69 84 GLU A CA 1
ATOM 631 C C . GLU A 1 84 ? -6.128 -3.891 6.817 1.00 97.69 84 GLU A C 1
ATOM 633 O O . GLU A 1 84 ? -5.740 -2.946 7.501 1.00 97.69 84 GLU A O 1
ATOM 638 N N . ALA A 1 85 ? -5.436 -4.385 5.802 1.00 98.19 85 ALA A N 1
ATOM 639 C CA . ALA A 1 85 ? -4.220 -3.808 5.284 1.00 98.19 85 ALA A CA 1
ATOM 640 C C . ALA A 1 85 ? -4.314 -3.730 3.762 1.00 98.19 85 ALA A C 1
ATOM 642 O O . ALA A 1 85 ? -4.657 -4.717 3.115 1.00 98.19 85 ALA A O 1
ATOM 643 N N . VAL A 1 86 ? -3.960 -2.589 3.179 1.00 98.56 86 VAL A N 1
ATOM 644 C CA . VAL A 1 86 ? -3.923 -2.405 1.724 1.00 98.56 86 VAL A CA 1
ATOM 645 C C . VAL A 1 86 ? -2.496 -2.106 1.280 1.00 98.56 86 VAL A C 1
ATOM 647 O O . VAL A 1 86 ? -1.818 -1.242 1.828 1.00 98.56 86 VAL A O 1
ATOM 650 N N . CYS A 1 87 ? -2.020 -2.838 0.277 1.00 98.44 87 CYS A N 1
ATOM 651 C CA . CYS A 1 87 ? -0.704 -2.684 -0.331 1.00 98.44 87 CYS A CA 1
ATOM 652 C C . CYS A 1 87 ? -0.842 -2.253 -1.794 1.00 98.44 87 CYS A C 1
ATOM 654 O O . CYS A 1 87 ? -1.311 -3.026 -2.627 1.00 98.44 87 CYS A O 1
ATOM 656 N N . VAL A 1 88 ? -0.365 -1.053 -2.125 1.00 97.94 88 VAL A N 1
ATOM 657 C CA . VAL A 1 88 ? -0.421 -0.477 -3.476 1.00 97.94 88 VAL A CA 1
ATOM 658 C C . VAL A 1 88 ? 0.938 -0.566 -4.175 1.00 97.94 88 VAL A C 1
ATOM 660 O O . VAL A 1 88 ? 1.921 0.063 -3.771 1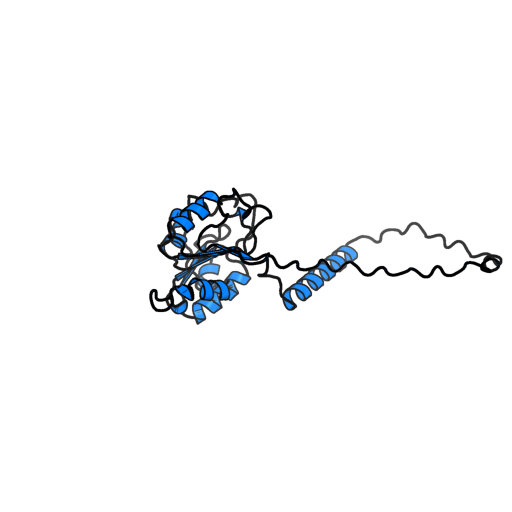.00 97.94 88 VAL A O 1
ATOM 663 N N . GLN A 1 89 ? 0.994 -1.337 -5.258 1.00 95.69 89 GLN A N 1
ATOM 664 C CA . GLN A 1 89 ? 2.185 -1.587 -6.080 1.00 95.69 89 GLN A CA 1
ATOM 665 C C . GLN A 1 89 ? 1.852 -1.572 -7.581 1.00 95.69 89 GLN A C 1
ATOM 667 O O . GLN A 1 89 ? 2.334 -2.394 -8.365 1.00 95.69 89 GLN A O 1
ATOM 672 N N . LEU A 1 90 ? 0.999 -0.638 -7.987 1.00 92.88 90 LEU A N 1
ATOM 673 C CA . LEU A 1 90 ? 0.573 -0.495 -9.366 1.00 92.88 90 LEU A CA 1
ATOM 674 C C . LEU A 1 90 ? 1.603 0.310 -10.169 1.00 92.88 90 LEU A C 1
ATOM 676 O O . LEU A 1 90 ? 2.103 1.346 -9.727 1.00 92.88 90 LEU A O 1
ATOM 680 N N . ASN A 1 91 ? 1.891 -0.146 -11.387 1.00 88.69 91 ASN A N 1
ATOM 681 C CA . ASN A 1 91 ? 2.652 0.662 -12.333 1.00 88.69 91 ASN A CA 1
ATOM 682 C C . ASN A 1 91 ? 1.840 1.911 -12.695 1.00 88.69 91 ASN A C 1
ATOM 684 O O . ASN A 1 91 ? 0.667 1.820 -13.061 1.00 88.69 91 ASN A O 1
ATOM 688 N N . TYR A 1 92 ? 2.473 3.076 -12.599 1.00 87.25 92 TYR A N 1
ATOM 689 C CA . TYR A 1 92 ? 1.788 4.339 -12.825 1.00 87.25 92 TYR A CA 1
ATOM 690 C C . TYR A 1 92 ? 1.603 4.634 -14.312 1.00 87.25 92 TYR A C 1
ATOM 692 O O . TYR A 1 92 ? 2.545 4.577 -15.101 1.00 87.25 92 TYR A O 1
ATOM 700 N N . TYR A 1 93 ? 0.383 5.033 -14.653 1.00 90.06 93 TYR A N 1
ATOM 701 C CA . TYR A 1 93 ? 0.021 5.652 -15.921 1.00 90.06 93 TYR A CA 1
ATOM 702 C C . TYR A 1 93 ? -0.751 6.931 -15.598 1.00 90.06 93 TYR A C 1
ATOM 704 O O . TYR A 1 93 ? -1.447 6.981 -14.587 1.00 90.06 93 TYR A O 1
ATOM 712 N N . SER A 1 94 ? -0.686 7.948 -16.459 1.00 90.19 94 SER A N 1
ATOM 713 C CA . SER A 1 94 ? -1.371 9.234 -16.236 1.00 90.19 94 SER A CA 1
ATOM 714 C C . SER A 1 94 ? -2.872 9.085 -15.963 1.00 90.19 94 SER A C 1
ATOM 716 O O . SER A 1 94 ? -3.415 9.793 -15.122 1.00 90.19 94 SER A O 1
ATOM 718 N N . ARG A 1 95 ? -3.524 8.104 -16.602 1.00 91.06 95 ARG A N 1
ATOM 719 C CA . ARG A 1 95 ? -4.940 7.762 -16.379 1.00 91.06 95 ARG A CA 1
ATOM 720 C C . ARG A 1 95 ? -5.270 7.258 -14.965 1.00 91.06 95 ARG A C 1
ATOM 722 O O . ARG A 1 95 ? -6.441 7.124 -14.641 1.00 91.06 95 ARG A O 1
ATOM 729 N N . TYR A 1 96 ? -4.266 6.916 -14.157 1.00 92.50 96 TYR A N 1
ATOM 730 C CA . TYR A 1 96 ? -4.430 6.443 -12.777 1.00 92.50 96 TYR A CA 1
ATOM 731 C C . TYR A 1 96 ? -4.203 7.538 -11.736 1.00 92.50 96 TYR A C 1
ATOM 733 O O . TYR A 1 96 ? -4.159 7.243 -10.541 1.00 92.50 96 TYR A O 1
ATOM 741 N N . ARG A 1 97 ? -4.040 8.792 -12.167 1.00 92.69 97 ARG A N 1
ATOM 742 C CA . ARG A 1 97 ? -3.965 9.920 -11.244 1.00 92.69 97 ARG A CA 1
ATOM 743 C C . ARG A 1 97 ? -5.258 10.016 -10.432 1.00 92.69 97 ARG A C 1
ATOM 745 O O . ARG A 1 97 ? -6.334 10.005 -11.023 1.00 92.69 97 ARG A O 1
ATOM 752 N N . GLY A 1 98 ? -5.143 10.076 -9.106 1.00 92.50 98 GLY A N 1
ATOM 753 C CA . GLY A 1 98 ? -6.301 10.105 -8.205 1.00 92.50 98 GLY A CA 1
ATOM 754 C C . GLY A 1 98 ? -7.192 8.857 -8.280 1.00 92.50 98 GLY A C 1
ATOM 755 O O . GLY A 1 98 ? -8.347 8.904 -7.862 1.00 92.50 98 GLY A O 1
ATOM 756 N N . LEU A 1 99 ? -6.692 7.732 -8.821 1.00 94.75 99 LEU A N 1
ATOM 757 C CA . LEU A 1 99 ? -7.442 6.469 -8.860 1.00 94.75 99 LEU A CA 1
ATOM 758 C C . LEU A 1 99 ? -7.901 6.060 -7.454 1.00 94.75 99 LEU A C 1
ATOM 760 O O . LEU A 1 99 ? -9.002 5.541 -7.283 1.00 94.75 99 LEU A O 1
ATOM 764 N N . LEU A 1 100 ? -7.040 6.299 -6.464 1.00 96.25 100 LEU A N 1
ATOM 765 C CA . LEU A 1 100 ? -7.284 6.051 -5.050 1.00 96.25 100 LEU A CA 1
ATOM 766 C C . LEU A 1 100 ? -7.656 7.363 -4.349 1.00 96.25 100 LEU A C 1
ATOM 768 O O . LEU A 1 100 ? -6.955 7.803 -3.447 1.00 96.25 100 LEU A O 1
ATOM 772 N N . GLY A 1 101 ? -8.727 8.002 -4.815 1.00 95.56 101 GLY A N 1
ATOM 773 C CA . GLY A 1 101 ? -9.344 9.170 -4.180 1.00 95.56 101 GLY A CA 1
ATOM 774 C C . GLY A 1 101 ? -10.734 8.840 -3.633 1.00 95.56 101 GLY A C 1
ATOM 775 O O . GLY A 1 101 ? -10.943 7.769 -3.055 1.00 95.56 101 GLY A O 1
ATOM 776 N N . GLU A 1 102 ? -11.700 9.723 -3.896 1.00 95.12 102 GLU A N 1
ATOM 777 C CA . GLU A 1 102 ? -13.093 9.673 -3.405 1.00 95.12 102 GLU A CA 1
ATOM 778 C C . GLU A 1 102 ? -13.809 8.330 -3.607 1.00 95.12 102 GLU A C 1
ATOM 780 O O . GLU A 1 102 ? -14.652 7.917 -2.818 1.00 95.12 102 GLU A O 1
ATOM 785 N N . ARG A 1 103 ? -13.479 7.605 -4.678 1.00 93.06 103 ARG A N 1
ATOM 786 C CA . ARG A 1 103 ? -14.162 6.347 -5.028 1.00 93.06 103 ARG A CA 1
ATOM 787 C C . ARG A 1 103 ? -13.640 5.126 -4.272 1.00 93.06 103 ARG A C 1
ATOM 789 O O . ARG A 1 103 ? -14.189 4.038 -4.441 1.00 93.06 103 ARG A O 1
ATOM 796 N N . ALA A 1 104 ? -12.557 5.273 -3.514 1.00 96.31 104 ALA A N 1
ATOM 797 C CA . ALA A 1 104 ? -11.862 4.157 -2.888 1.00 96.31 104 ALA A CA 1
ATOM 798 C C . ALA A 1 104 ? -11.555 4.426 -1.412 1.00 96.31 104 ALA A C 1
ATOM 800 O O . ALA A 1 104 ? -12.055 3.705 -0.554 1.00 96.31 104 ALA A O 1
ATOM 801 N N . LEU A 1 105 ? -10.780 5.471 -1.108 1.00 97.94 105 LEU A N 1
ATOM 802 C CA . LEU A 1 105 ? -10.284 5.722 0.249 1.00 97.94 105 LEU A CA 1
ATOM 803 C C . LEU A 1 105 ? -11.392 5.913 1.302 1.00 97.94 105 LEU A C 1
ATOM 805 O O . LEU A 1 105 ? -11.243 5.353 2.389 1.00 97.94 105 LEU A O 1
ATOM 809 N N . PRO A 1 106 ? -12.520 6.602 1.025 1.00 97.75 106 PRO A N 1
ATOM 810 C CA . PRO A 1 106 ? -13.591 6.758 2.016 1.00 97.75 106 PRO A CA 1
ATOM 811 C C . PRO A 1 106 ? -14.240 5.438 2.456 1.00 97.75 106 PRO A C 1
ATOM 813 O O . PRO A 1 106 ? -14.870 5.380 3.511 1.00 97.75 106 PRO A O 1
ATOM 816 N N . HIS A 1 107 ? -14.072 4.374 1.666 1.00 97.94 107 HIS A N 1
ATOM 817 C CA . HIS A 1 107 ? -14.591 3.039 1.950 1.00 97.94 107 HIS A CA 1
ATOM 818 C C . HIS A 1 107 ? -13.647 2.179 2.806 1.00 97.94 107 HIS A C 1
ATOM 820 O O . HIS A 1 107 ? -13.962 1.023 3.088 1.00 97.94 107 HIS A O 1
ATOM 826 N N . ALA A 1 108 ? -12.499 2.721 3.226 1.00 98.12 108 ALA A N 1
ATOM 827 C CA . ALA A 1 108 ? -11.585 2.047 4.138 1.00 98.12 108 ALA A CA 1
ATOM 828 C C . ALA A 1 108 ? -12.282 1.654 5.453 1.00 98.12 108 ALA A C 1
ATOM 830 O O . ALA A 1 108 ? -13.052 2.426 6.036 1.00 98.12 108 ALA A O 1
ATOM 831 N N . LYS A 1 109 ? -11.970 0.454 5.953 1.00 96.31 109 LYS A N 1
ATOM 832 C CA . LYS A 1 109 ? -12.395 0.012 7.291 1.00 96.31 109 LYS A CA 1
ATOM 833 C C . LYS A 1 109 ? -11.791 0.906 8.363 1.00 96.31 109 LYS A C 1
ATOM 835 O O . LYS A 1 109 ? -10.674 1.378 8.202 1.00 96.31 109 LYS A O 1
ATOM 840 N N . GLN A 1 110 ? -12.480 1.043 9.495 1.00 95.50 110 GLN A N 1
ATOM 841 C CA . GLN A 1 110 ? -11.919 1.725 10.659 1.00 95.50 110 GLN A CA 1
ATOM 842 C C . GLN A 1 110 ? -10.619 1.049 11.118 1.00 95.50 110 GLN A C 1
ATOM 844 O O . GLN A 1 110 ? -10.579 -0.170 11.308 1.00 95.50 110 GLN A O 1
ATOM 849 N N . GLY A 1 111 ? -9.569 1.845 11.313 1.00 93.88 111 GLY A N 1
ATOM 850 C CA . GLY A 1 111 ? -8.253 1.364 11.719 1.00 93.88 111 GLY A CA 1
ATOM 851 C C . GLY A 1 111 ? -7.503 0.567 10.644 1.00 93.88 111 GLY A C 1
ATOM 852 O O . GLY A 1 111 ? -6.617 -0.222 10.978 1.00 93.88 111 GLY A O 1
ATOM 853 N N . GLN A 1 112 ? -7.865 0.713 9.365 1.00 97.44 112 GLN A N 1
ATOM 854 C CA . GLN A 1 112 ? -7.147 0.079 8.258 1.00 97.44 112 GLN A CA 1
ATOM 855 C C . GLN A 1 112 ? -5.760 0.717 8.088 1.00 97.44 112 GLN A C 1
ATOM 857 O O . GLN A 1 112 ? -5.575 1.909 8.326 1.00 97.44 112 GLN A O 1
ATOM 862 N N . VAL A 1 113 ? -4.772 -0.072 7.664 1.00 97.88 113 VAL A N 1
ATOM 863 C CA . VAL A 1 113 ? -3.428 0.436 7.348 1.00 97.88 113 VAL A CA 1
ATOM 864 C C . VAL A 1 113 ? -3.163 0.385 5.848 1.00 97.88 113 VAL A C 1
ATOM 866 O O . VAL A 1 113 ? -3.520 -0.578 5.167 1.00 97.88 113 VAL A O 1
ATOM 869 N N . LEU A 1 114 ? -2.501 1.411 5.324 1.00 98.44 114 LEU A N 1
ATOM 870 C CA . LEU A 1 114 ? -2.182 1.535 3.904 1.00 98.44 114 LEU A CA 1
ATOM 871 C C . LEU A 1 114 ? -0.667 1.584 3.704 1.00 98.44 114 LEU A C 1
ATOM 873 O O . LEU A 1 114 ? 0.043 2.315 4.384 1.00 98.44 114 LEU A O 1
ATOM 877 N N . VAL A 1 115 ? -0.144 0.835 2.738 1.00 98.12 115 VAL A N 1
ATOM 878 C CA . VAL A 1 115 ? 1.265 0.902 2.338 1.00 98.12 115 VAL A CA 1
ATOM 879 C C . VAL A 1 115 ? 1.346 1.031 0.827 1.00 98.12 115 VAL A C 1
ATOM 881 O O . VAL A 1 115 ? 0.840 0.180 0.100 1.00 98.12 115 VAL A O 1
ATOM 884 N N . SER A 1 116 ? 2.042 2.048 0.332 1.00 97.25 116 SER A N 1
ATOM 885 C CA . SER A 1 116 ? 2.242 2.269 -1.095 1.00 97.25 116 SER A CA 1
ATOM 886 C C . SER A 1 116 ? 3.715 2.401 -1.446 1.00 97.25 116 SER A C 1
ATOM 888 O O . SER A 1 116 ? 4.457 3.183 -0.855 1.00 97.25 116 SER A O 1
ATOM 890 N N . VAL A 1 117 ? 4.116 1.659 -2.475 1.00 96.12 117 VAL A N 1
ATOM 891 C CA . VAL A 1 117 ? 5.382 1.867 -3.201 1.00 96.12 117 VAL A CA 1
ATOM 892 C C . VAL A 1 117 ? 5.145 2.470 -4.591 1.00 96.12 117 VAL A C 1
ATOM 894 O O . VAL A 1 117 ? 6.075 2.638 -5.378 1.00 96.12 117 VAL A O 1
ATOM 897 N N . SER A 1 118 ? 3.888 2.794 -4.899 1.00 94.38 118 SER A N 1
ATOM 898 C CA . SER A 1 118 ? 3.475 3.440 -6.147 1.00 94.38 118 SER A CA 1
ATOM 899 C C . SER A 1 118 ? 3.606 4.962 -6.015 1.00 94.38 118 SER A C 1
ATOM 901 O O . SER A 1 118 ? 3.563 5.464 -4.890 1.00 94.38 118 SER A O 1
ATOM 903 N N . PRO A 1 119 ? 3.766 5.715 -7.121 1.00 92.31 119 PRO A N 1
ATOM 904 C CA . PRO A 1 119 ? 3.808 7.177 -7.076 1.00 92.31 119 PRO A CA 1
ATOM 905 C C . PRO A 1 119 ? 2.618 7.779 -6.321 1.00 92.31 119 PRO A C 1
ATOM 907 O O . PRO A 1 119 ? 1.481 7.369 -6.551 1.00 92.31 119 PRO A O 1
ATOM 910 N N . ALA A 1 120 ? 2.874 8.777 -5.473 1.00 90.69 120 ALA A N 1
ATOM 911 C CA . ALA A 1 120 ? 1.851 9.424 -4.647 1.00 90.69 120 ALA A CA 1
ATOM 912 C C . ALA A 1 120 ? 0.704 10.036 -5.465 1.00 90.69 120 ALA A C 1
ATOM 914 O O . ALA A 1 120 ? -0.428 10.005 -5.015 1.00 90.69 120 ALA A O 1
ATOM 915 N N . ALA A 1 121 ? 0.953 10.442 -6.716 1.00 91.62 121 ALA A N 1
ATOM 916 C CA . ALA A 1 121 ? -0.082 10.933 -7.634 1.00 91.62 121 ALA A CA 1
ATOM 917 C C . ALA A 1 121 ? -1.227 9.931 -7.908 1.00 91.62 121 ALA A C 1
ATOM 919 O O . ALA A 1 121 ? -2.227 10.297 -8.520 1.00 91.62 121 ALA A O 1
ATOM 920 N N . MET A 1 122 ? -1.085 8.661 -7.513 1.00 93.75 122 MET A N 1
ATOM 921 C CA . MET A 1 122 ? -2.181 7.688 -7.515 1.00 93.75 122 MET A CA 1
ATOM 922 C C . MET A 1 122 ? -3.293 8.011 -6.516 1.00 93.75 122 MET A C 1
ATOM 924 O O . MET A 1 122 ? -4.427 7.579 -6.724 1.00 93.75 122 MET A O 1
ATOM 928 N N . PHE A 1 123 ? -2.955 8.721 -5.447 1.00 95.50 123 PHE A N 1
ATOM 929 C CA . PHE A 1 123 ? -3.878 9.163 -4.418 1.00 95.50 123 PHE A CA 1
ATOM 930 C C . PHE A 1 123 ? -4.388 10.562 -4.747 1.00 95.50 123 PHE A C 1
ATOM 932 O O . PHE A 1 123 ? -3.771 11.306 -5.512 1.00 95.50 123 PHE A O 1
ATOM 939 N N . ASP A 1 124 ? -5.549 10.871 -4.191 1.00 95.62 124 ASP A N 1
ATOM 940 C CA . ASP A 1 124 ? -5.989 12.245 -4.016 1.00 95.62 124 ASP A CA 1
ATOM 941 C C . ASP A 1 124 ? -5.521 12.700 -2.627 1.00 95.62 124 ASP A C 1
ATOM 943 O O . ASP A 1 124 ? -5.849 12.052 -1.629 1.00 95.62 124 ASP A O 1
ATOM 947 N N . ASP A 1 125 ? -4.687 13.740 -2.579 1.00 95.38 125 ASP A N 1
ATOM 948 C CA . ASP A 1 125 ? -4.012 14.173 -1.352 1.00 95.38 125 ASP A CA 1
ATOM 949 C C . ASP A 1 125 ? -5.012 14.723 -0.322 1.00 95.38 125 ASP A C 1
ATOM 951 O O . ASP A 1 125 ? -4.866 14.445 0.870 1.00 95.38 125 ASP A O 1
ATOM 955 N N . ASP A 1 126 ? -6.059 15.425 -0.774 1.00 96.50 126 ASP A N 1
ATOM 956 C CA . ASP A 1 126 ? -7.112 15.966 0.091 1.00 96.50 126 ASP A CA 1
ATOM 957 C C . ASP A 1 126 ? -7.936 14.835 0.711 1.00 96.50 126 ASP A C 1
ATOM 959 O O . ASP A 1 126 ? -8.163 14.800 1.923 1.00 96.50 126 ASP A O 1
ATOM 963 N N . VAL A 1 127 ? -8.337 13.857 -0.105 1.00 98.00 127 VAL A N 1
ATOM 964 C CA . VAL A 1 127 ? -9.115 12.706 0.377 1.00 98.00 127 VAL A CA 1
ATOM 965 C C . VAL A 1 127 ? -8.282 11.847 1.325 1.00 98.00 127 VAL A C 1
ATOM 967 O O . VAL A 1 127 ? -8.786 11.379 2.346 1.00 98.00 127 VAL A O 1
ATOM 970 N N . LEU A 1 128 ? -7.002 11.627 1.014 1.00 97.62 128 LEU A N 1
ATOM 971 C CA . LEU A 1 128 ? -6.121 10.851 1.879 1.00 97.62 128 LEU A CA 1
ATOM 972 C C . LEU A 1 128 ? -5.918 11.538 3.234 1.00 97.62 128 LEU A C 1
ATOM 974 O O . LEU A 1 128 ? -6.001 10.854 4.256 1.00 97.62 128 LEU A O 1
ATOM 978 N N . ALA A 1 129 ? -5.714 12.858 3.248 1.00 97.44 129 ALA A N 1
ATOM 979 C CA . ALA A 1 129 ? -5.630 13.641 4.478 1.00 97.44 129 ALA A CA 1
ATOM 980 C C . ALA A 1 129 ? -6.908 13.495 5.319 1.00 97.44 129 ALA A C 1
ATOM 982 O O . ALA A 1 129 ? -6.837 13.089 6.476 1.00 97.44 129 ALA A O 1
ATOM 983 N N . GLN A 1 130 ? -8.083 13.691 4.713 1.00 98.00 130 GLN A N 1
ATOM 984 C CA . GLN A 1 130 ? -9.373 13.561 5.403 1.00 98.00 130 GLN A CA 1
ATOM 985 C C . GLN A 1 130 ? -9.596 12.162 5.996 1.00 98.00 130 GLN A C 1
ATOM 987 O O . GLN A 1 130 ? -10.100 12.012 7.112 1.00 98.00 130 GLN A O 1
ATOM 992 N N . VAL A 1 131 ? -9.237 11.109 5.258 1.00 98.06 131 VAL A N 1
ATOM 993 C CA . VAL A 1 131 ? -9.420 9.726 5.716 1.00 98.06 131 VAL A CA 1
ATOM 994 C C . VAL A 1 131 ? -8.459 9.385 6.863 1.00 98.06 131 VAL A C 1
ATOM 996 O O . VAL A 1 131 ? -8.872 8.675 7.785 1.00 98.06 131 VAL A O 1
ATOM 999 N N . LEU A 1 132 ? -7.230 9.911 6.847 1.00 97.81 132 L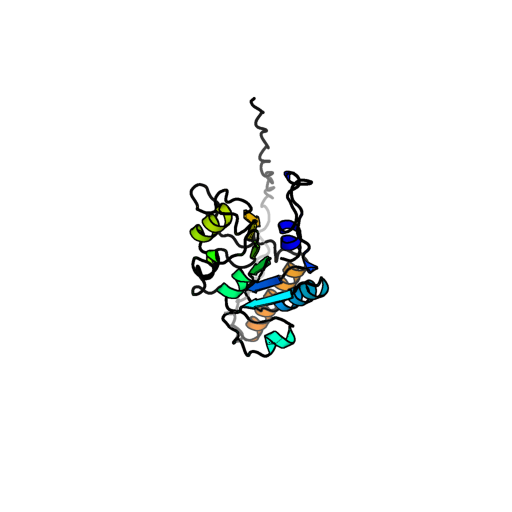EU A N 1
ATOM 1000 C CA . LEU A 1 132 ? -6.285 9.803 7.965 1.00 97.81 132 LEU A CA 1
ATOM 1001 C C . LEU A 1 132 ? -6.772 10.586 9.192 1.00 97.81 132 LEU A C 1
ATOM 1003 O O . LEU A 1 132 ? -6.827 10.023 10.283 1.00 97.81 132 LEU A O 1
ATOM 1007 N N . ASP A 1 133 ? -7.221 11.830 9.012 1.00 97.50 133 ASP A N 1
ATOM 1008 C CA . ASP A 1 133 ? -7.757 12.673 10.091 1.00 97.50 133 ASP A CA 1
ATOM 1009 C C . ASP A 1 133 ? -8.982 12.044 10.764 1.00 97.50 133 ASP A C 1
ATOM 1011 O O . ASP A 1 133 ? -9.139 12.101 11.983 1.00 97.50 133 ASP A O 1
ATOM 1015 N N . SER A 1 134 ? -9.841 11.380 9.985 1.00 96.94 134 SER A N 1
ATOM 1016 C CA . SER A 1 134 ? -11.003 10.658 10.519 1.00 96.94 134 SER A CA 1
ATOM 1017 C C . SER A 1 134 ? -10.644 9.382 11.300 1.00 96.94 134 SER A C 1
ATOM 1019 O O . SER A 1 134 ? -11.514 8.772 11.927 1.00 96.94 134 SER A O 1
ATOM 1021 N N . GLY A 1 135 ? -9.392 8.919 11.220 1.00 95.00 135 GLY A N 1
ATOM 1022 C CA . GLY A 1 135 ? -8.927 7.665 11.812 1.00 95.00 135 GLY A CA 1
ATOM 1023 C C . GLY A 1 135 ? -9.441 6.397 11.120 1.00 95.00 135 GLY A C 1
ATOM 1024 O O . GLY A 1 135 ? -9.185 5.291 11.609 1.00 95.00 135 GLY A O 1
ATOM 1025 N N . ARG A 1 136 ? -10.161 6.509 9.989 1.00 96.25 136 ARG A N 1
ATOM 1026 C CA . ARG A 1 136 ? -10.504 5.337 9.163 1.00 96.25 136 ARG A CA 1
ATOM 1027 C C . ARG A 1 136 ? -9.231 4.630 8.732 1.00 96.25 136 ARG A C 1
ATOM 1029 O O . ARG A 1 136 ? -9.068 3.447 9.011 1.00 96.25 136 ARG A O 1
ATOM 1036 N N . LEU A 1 137 ? -8.294 5.370 8.142 1.00 97.56 137 LEU A N 1
ATOM 1037 C CA . LEU A 1 137 ? -6.925 4.886 8.041 1.00 97.56 137 LEU A CA 1
ATOM 1038 C C . LEU A 1 137 ? -6.204 5.198 9.351 1.00 97.56 137 LEU A C 1
ATOM 1040 O O . LEU A 1 137 ? -6.008 6.359 9.686 1.00 97.56 137 LEU A O 1
ATOM 1044 N N . ALA A 1 138 ? -5.795 4.157 10.077 1.00 95.38 138 ALA A N 1
ATOM 1045 C CA . ALA A 1 138 ? -4.964 4.319 11.270 1.00 95.38 138 ALA A CA 1
ATOM 1046 C C . ALA A 1 138 ? -3.576 4.859 10.910 1.00 95.38 138 ALA A C 1
ATOM 1048 O O . ALA A 1 138 ? -2.977 5.614 11.671 1.00 95.38 138 ALA A O 1
ATOM 1049 N N . ALA A 1 139 ? -3.050 4.431 9.761 1.00 96.69 139 ALA A N 1
ATOM 1050 C CA . ALA A 1 139 ? -1.761 4.875 9.265 1.00 96.69 139 ALA A CA 1
ATOM 1051 C C . ALA A 1 139 ? -1.612 4.618 7.764 1.00 96.69 139 ALA A C 1
ATOM 1053 O O . ALA A 1 139 ? -2.163 3.656 7.214 1.00 96.69 139 ALA A O 1
ATOM 1054 N N . ALA A 1 140 ? -0.781 5.434 7.121 1.00 97.81 140 ALA A N 1
ATOM 1055 C CA . ALA A 1 140 ? -0.366 5.249 5.741 1.00 97.81 140 ALA A CA 1
ATOM 1056 C C . ALA A 1 140 ? 1.158 5.353 5.621 1.00 97.81 140 ALA A C 1
ATOM 1058 O O . ALA A 1 140 ? 1.769 6.266 6.160 1.00 97.81 140 ALA A O 1
ATOM 1059 N N . TRP A 1 141 ? 1.783 4.442 4.877 1.00 97.69 141 TRP A N 1
ATOM 1060 C CA . TRP A 1 141 ? 3.198 4.521 4.519 1.00 97.69 141 TRP A CA 1
ATOM 1061 C C . TRP A 1 141 ? 3.347 4.719 3.015 1.00 97.69 141 TRP A C 1
ATOM 1063 O O . TRP A 1 141 ? 3.049 3.807 2.240 1.00 97.69 141 TRP A O 1
ATOM 1073 N N . LEU A 1 142 ? 3.869 5.871 2.591 1.00 97.12 142 LEU A N 1
ATOM 1074 C CA . LEU A 1 142 ? 4.114 6.197 1.185 1.00 97.12 142 LEU A CA 1
ATOM 1075 C C . LEU A 1 142 ? 5.620 6.266 0.887 1.00 97.12 142 LEU A C 1
ATOM 1077 O O . LEU A 1 142 ? 6.338 7.105 1.419 1.00 97.12 142 LEU A O 1
ATOM 1081 N N . ASP A 1 143 ? 6.115 5.396 0.007 1.00 95.50 143 ASP A N 1
ATOM 1082 C CA . ASP A 1 143 ? 7.543 5.353 -0.348 1.00 95.50 143 ASP A CA 1
ATOM 1083 C C . ASP A 1 143 ? 7.897 6.178 -1.594 1.00 95.50 143 ASP A C 1
ATOM 1085 O O . ASP A 1 143 ? 9.065 6.394 -1.883 1.00 95.50 143 ASP A O 1
ATOM 1089 N N . ASN A 1 144 ? 6.926 6.636 -2.382 1.00 93.19 144 ASN A N 1
ATOM 1090 C CA . ASN A 1 144 ? 7.201 7.375 -3.619 1.00 93.19 144 ASN A CA 1
ATOM 1091 C C . ASN A 1 144 ? 6.418 8.682 -3.662 1.00 93.19 144 ASN A C 1
ATOM 1093 O O . ASN A 1 144 ? 5.537 8.882 -4.498 1.00 93.19 144 ASN A O 1
ATOM 1097 N N . VAL A 1 145 ? 6.752 9.555 -2.720 1.00 90.38 145 VAL A N 1
ATOM 1098 C CA . VAL A 1 145 ? 6.174 10.891 -2.596 1.00 90.38 145 VAL A CA 1
ATOM 1099 C C . VAL A 1 145 ? 7.021 11.892 -3.380 1.00 90.38 145 VAL A C 1
ATOM 1101 O O . VAL A 1 145 ? 8.254 11.841 -3.357 1.00 90.38 145 VAL A O 1
ATOM 1104 N N . GLY A 1 146 ? 6.354 12.756 -4.146 1.00 83.88 146 GLY A N 1
ATOM 1105 C CA . GLY A 1 146 ? 7.011 13.813 -4.910 1.00 83.88 146 GLY A CA 1
ATOM 1106 C C . GLY A 1 146 ? 7.507 14.952 -4.010 1.00 83.88 146 GLY A C 1
ATOM 1107 O O . GLY A 1 146 ? 7.020 15.098 -2.889 1.00 83.88 146 GLY A O 1
ATOM 1108 N N . PRO A 1 147 ? 8.451 15.782 -4.487 1.00 83.69 147 PRO A N 1
ATOM 1109 C CA . PRO A 1 147 ? 8.796 17.030 -3.809 1.00 83.69 147 PRO A CA 1
ATOM 1110 C C . PRO A 1 147 ? 7.547 17.893 -3.601 1.00 83.69 147 PRO A C 1
ATOM 1112 O O . PRO A 1 147 ? 6.666 17.900 -4.462 1.00 83.69 147 PRO A O 1
ATOM 1115 N N . GLY A 1 148 ? 7.469 18.605 -2.480 1.00 85.94 148 GLY A N 1
ATOM 1116 C CA . GLY A 1 148 ? 6.370 19.527 -2.208 1.00 85.94 148 GLY A CA 1
ATOM 1117 C C . GLY A 1 148 ? 5.091 18.911 -1.651 1.00 85.94 148 GLY A C 1
ATOM 1118 O O . GLY A 1 148 ? 4.290 19.658 -1.131 1.00 85.94 148 GLY A O 1
ATOM 1119 N N . VAL A 1 149 ? 4.877 17.591 -1.686 1.00 86.75 149 VAL A N 1
ATOM 1120 C CA . VAL A 1 149 ? 3.591 16.982 -1.256 1.00 86.75 149 VAL A CA 1
ATOM 1121 C C . VAL A 1 149 ? 3.359 17.067 0.263 1.00 86.75 149 VAL A C 1
ATOM 1123 O O . VAL A 1 149 ? 2.225 17.083 0.728 1.00 86.75 149 VAL A O 1
ATOM 1126 N N . ILE A 1 150 ? 4.439 17.128 1.044 1.00 91.38 150 ILE A N 1
ATOM 1127 C CA . ILE A 1 150 ? 4.416 17.188 2.517 1.00 91.38 150 ILE A CA 1
ATOM 1128 C C . ILE A 1 150 ? 5.008 18.498 3.051 1.00 91.38 150 ILE A C 1
ATOM 1130 O O . ILE A 1 150 ? 5.554 18.529 4.151 1.00 91.38 150 ILE A O 1
ATOM 1134 N N . GLU A 1 151 ? 4.986 19.566 2.255 1.00 93.75 151 GLU A N 1
ATOM 1135 C CA . GLU A 1 151 ? 5.410 20.899 2.696 1.00 93.75 151 GLU A CA 1
ATOM 1136 C C . GLU A 1 151 ? 4.275 21.632 3.421 1.00 93.75 151 GLU A C 1
ATOM 1138 O O . GLU A 1 151 ? 3.105 21.299 3.260 1.00 93.75 151 GLU A O 1
ATOM 1143 N N . SER A 1 152 ? 4.614 22.641 4.228 1.00 94.50 152 SER A N 1
ATOM 1144 C CA . SER A 1 152 ? 3.614 23.433 4.953 1.00 94.50 152 SER A CA 1
ATOM 1145 C C . SER A 1 152 ? 2.551 24.004 4.007 1.00 94.50 152 SER A C 1
ATOM 1147 O O . SER A 1 152 ? 2.875 24.518 2.936 1.00 94.50 152 SER A O 1
ATOM 1149 N N . GLY A 1 153 ? 1.283 23.920 4.413 1.00 93.06 153 GLY A N 1
ATOM 1150 C CA . GLY A 1 153 ? 0.134 24.356 3.613 1.00 93.06 153 GLY A CA 1
ATOM 1151 C C . GLY A 1 153 ? -0.395 23.314 2.624 1.00 93.06 153 GLY A C 1
ATOM 1152 O O . GLY A 1 153 ? -1.370 23.595 1.933 1.00 93.06 153 GLY A O 1
ATOM 1153 N N . GLN A 1 154 ? 0.212 22.128 2.559 1.00 95.44 154 GLN A N 1
ATOM 1154 C CA . GLN A 1 154 ? -0.270 21.017 1.737 1.00 95.44 154 GLN A CA 1
ATOM 1155 C C . GLN A 1 154 ? -1.191 20.097 2.542 1.00 95.44 154 GLN A C 1
ATOM 1157 O O . GLN A 1 154 ? -1.004 19.984 3.755 1.00 95.44 154 GLN A O 1
ATOM 1162 N N . PRO A 1 155 ? -2.128 19.380 1.898 1.00 95.69 155 PRO A N 1
ATOM 1163 C CA . PRO A 1 155 ? -3.116 18.563 2.609 1.00 95.69 155 PRO A CA 1
ATOM 1164 C C . PRO A 1 155 ? -2.491 17.484 3.498 1.00 95.69 155 PRO A C 1
ATOM 1166 O O . PRO A 1 155 ? -2.946 17.236 4.607 1.00 95.69 155 PRO A O 1
ATOM 1169 N N . LEU A 1 156 ? -1.400 16.867 3.036 1.00 95.62 156 LEU A N 1
ATOM 1170 C CA . LEU A 1 156 ? -0.711 15.797 3.761 1.00 95.62 156 LEU A CA 1
ATOM 1171 C C . LEU A 1 156 ? 0.303 16.309 4.797 1.00 95.62 156 LEU A C 1
ATOM 1173 O O . LEU A 1 156 ? 0.977 15.510 5.453 1.00 95.62 156 LEU A O 1
ATOM 1177 N N . TYR A 1 157 ? 0.440 17.628 4.957 1.00 96.06 157 TYR A N 1
ATOM 1178 C CA . TYR A 1 157 ? 1.347 18.211 5.937 1.00 96.06 157 TYR A CA 1
ATOM 1179 C C . TYR A 1 157 ? 0.873 17.931 7.362 1.00 96.06 157 TYR A C 1
ATOM 1181 O O . TYR A 1 157 ? -0.169 18.414 7.793 1.00 96.06 157 TYR A O 1
ATOM 1189 N N . GLY A 1 158 ? 1.666 17.166 8.114 1.00 94.19 158 GLY A N 1
ATOM 1190 C CA . GLY A 1 158 ? 1.329 16.809 9.493 1.00 94.19 158 GLY A CA 1
ATOM 1191 C C . GLY A 1 158 ? 0.154 15.834 9.622 1.00 94.19 158 GLY A C 1
ATOM 1192 O O . GLY A 1 158 ? -0.317 15.637 10.740 1.00 94.19 158 GLY A O 1
ATOM 1193 N N . ALA A 1 159 ? -0.292 15.214 8.521 1.00 96.25 159 ALA A N 1
ATOM 1194 C CA . ALA A 1 159 ? -1.378 14.241 8.545 1.00 96.25 159 ALA A CA 1
ATOM 1195 C C . ALA A 1 159 ? -1.064 13.097 9.536 1.00 96.25 159 ALA A C 1
ATOM 1197 O O . ALA A 1 159 ? 0.037 12.524 9.499 1.00 96.25 159 ALA A O 1
ATOM 1198 N N . PRO A 1 160 ? -1.999 12.748 10.436 1.00 94.62 160 PRO A N 1
ATOM 1199 C CA . PRO A 1 160 ? -1.758 11.779 11.493 1.00 94.62 160 PRO A CA 1
ATOM 1200 C C . PRO A 1 160 ? -1.502 10.388 10.910 1.00 94.62 160 PRO A C 1
ATOM 1202 O O . PRO A 1 160 ? -2.135 9.961 9.949 1.00 94.62 160 PRO A O 1
ATOM 1205 N N . GLY A 1 161 ? -0.533 9.668 11.480 1.00 93.06 161 GLY A N 1
ATOM 1206 C CA . GLY A 1 161 ? -0.202 8.308 11.043 1.00 93.06 161 GLY A CA 1
ATOM 1207 C C . GLY A 1 161 ? 0.409 8.207 9.636 1.00 93.06 161 GLY A C 1
ATOM 1208 O O . GLY A 1 161 ? 0.630 7.092 9.156 1.00 93.06 161 GLY A O 1
ATOM 1209 N N . LEU A 1 162 ? 0.708 9.329 8.969 1.00 96.69 162 LEU A N 1
ATOM 1210 C CA . LEU A 1 162 ? 1.404 9.333 7.687 1.00 96.69 162 LEU A CA 1
ATOM 1211 C C . LEU A 1 162 ? 2.918 9.187 7.889 1.00 96.69 162 LEU A C 1
ATOM 1213 O O . LEU A 1 162 ? 3.573 10.001 8.537 1.00 96.69 162 LEU A O 1
ATOM 1217 N N . LEU A 1 163 ? 3.492 8.163 7.267 1.00 95.44 163 LEU A N 1
ATOM 1218 C CA . LEU A 1 163 ? 4.928 7.938 7.170 1.00 95.44 163 LEU A CA 1
ATOM 1219 C C . LEU A 1 163 ? 5.356 8.031 5.710 1.00 95.44 163 LEU A C 1
ATOM 1221 O O . LEU A 1 163 ? 4.788 7.378 4.834 1.00 95.44 163 LEU A O 1
ATOM 1225 N N . VAL A 1 164 ? 6.401 8.809 5.447 1.00 95.12 164 VAL A N 1
ATOM 1226 C CA . VAL A 1 164 ? 6.950 8.973 4.100 1.00 95.12 164 VAL A CA 1
ATOM 1227 C C . VAL A 1 164 ? 8.404 8.536 4.074 1.00 95.12 164 VAL A C 1
ATOM 1229 O O . VAL A 1 164 ? 9.197 8.916 4.934 1.00 95.12 164 VAL A O 1
ATOM 1232 N N . THR A 1 165 ? 8.770 7.750 3.064 1.00 93.19 165 THR A N 1
ATOM 1233 C CA . THR A 1 165 ? 10.162 7.367 2.809 1.00 93.19 165 THR A CA 1
ATOM 1234 C C . THR A 1 165 ? 10.623 7.793 1.415 1.00 93.19 165 THR A C 1
ATOM 1236 O O . THR A 1 165 ? 9.817 7.847 0.487 1.00 93.19 165 THR A O 1
ATOM 1239 N N . PRO A 1 166 ? 11.920 8.109 1.227 1.00 89.50 166 PRO A N 1
ATOM 1240 C CA . PRO A 1 166 ? 12.438 8.644 -0.032 1.00 89.50 166 PRO A CA 1
ATOM 1241 C C . PRO A 1 166 ? 12.780 7.535 -1.047 1.00 89.50 166 PRO A C 1
ATOM 1243 O O . PRO A 1 166 ? 13.941 7.356 -1.414 1.00 89.50 166 PRO A O 1
ATOM 1246 N N . ARG A 1 167 ? 11.782 6.782 -1.527 1.00 89.00 167 ARG A N 1
ATOM 1247 C CA . ARG A 1 167 ? 11.936 5.687 -2.512 1.00 89.00 167 ARG A CA 1
ATOM 1248 C C . ARG A 1 167 ? 12.940 4.612 -2.092 1.00 89.00 167 ARG A C 1
ATOM 1250 O O . ARG A 1 167 ? 13.804 4.190 -2.865 1.00 89.00 167 ARG A O 1
ATOM 1257 N N . LEU A 1 168 ? 12.813 4.146 -0.855 1.00 89.75 168 LEU A N 1
ATOM 1258 C CA . LEU A 1 168 ? 13.698 3.156 -0.248 1.00 89.75 168 LEU A CA 1
ATOM 1259 C C . LEU A 1 168 ? 13.404 1.720 -0.687 1.00 89.75 168 LEU A C 1
ATOM 1261 O O . LEU A 1 168 ? 14.290 0.872 -0.604 1.00 89.75 168 LEU A O 1
ATOM 1265 N N . SER A 1 169 ? 12.198 1.418 -1.173 1.00 88.25 169 SER A N 1
ATOM 1266 C CA . SER A 1 169 ? 11.769 0.041 -1.471 1.00 88.25 169 SER A CA 1
ATOM 1267 C C . SER A 1 169 ? 12.677 -0.706 -2.455 1.00 88.25 169 SER A C 1
ATOM 1269 O O . SER A 1 169 ? 12.865 -1.916 -2.319 1.00 88.25 169 SER A O 1
ATOM 1271 N N . ALA A 1 170 ? 13.273 0.002 -3.418 1.00 87.56 170 ALA A N 1
ATOM 1272 C CA . ALA A 1 170 ? 14.224 -0.554 -4.381 1.00 87.56 170 ALA A CA 1
ATOM 1273 C C . ALA A 1 170 ? 15.699 -0.289 -4.014 1.00 87.56 170 ALA A C 1
ATOM 1275 O O . ALA A 1 170 ? 16.600 -0.690 -4.755 1.00 87.56 170 ALA A O 1
ATOM 1276 N N . TYR A 1 171 ? 15.971 0.378 -2.890 1.00 92.06 171 TYR A N 1
ATOM 1277 C CA . TYR A 1 171 ? 17.301 0.860 -2.517 1.00 92.06 171 TYR A CA 1
ATOM 1278 C C . TYR A 1 171 ? 18.121 -0.197 -1.762 1.00 92.06 171 TYR A C 1
ATOM 1280 O O . TYR A 1 171 ? 18.545 -0.002 -0.626 1.00 92.06 171 TYR A O 1
ATOM 1288 N N . THR A 1 172 ? 18.364 -1.340 -2.407 1.00 93.81 172 THR A N 1
ATOM 1289 C CA . THR A 1 172 ? 19.222 -2.409 -1.868 1.00 93.81 172 THR A CA 1
ATOM 1290 C C . THR A 1 172 ? 20.462 -2.622 -2.726 1.00 93.81 172 THR A C 1
ATOM 1292 O O . THR A 1 172 ? 20.467 -2.326 -3.927 1.00 93.81 172 THR A O 1
ATOM 1295 N N . ARG A 1 173 ? 21.532 -3.164 -2.128 1.00 96.06 173 ARG A N 1
ATOM 1296 C CA . ARG A 1 173 ? 22.784 -3.470 -2.839 1.00 96.06 173 ARG A CA 1
ATOM 1297 C C . ARG A 1 173 ? 22.523 -4.370 -4.048 1.00 96.06 173 ARG A C 1
ATOM 1299 O O . ARG A 1 173 ? 22.968 -4.071 -5.153 1.00 96.06 173 ARG A O 1
ATOM 1306 N N . GLU A 1 174 ? 21.748 -5.431 -3.859 1.00 95.94 174 GLU A N 1
ATOM 1307 C CA . GLU A 1 174 ? 21.435 -6.416 -4.893 1.00 95.94 174 GLU A CA 1
ATOM 1308 C C . GLU A 1 174 ? 20.572 -5.804 -5.999 1.00 95.94 174 GLU A C 1
ATOM 1310 O O . GLU A 1 174 ? 20.780 -6.105 -7.174 1.00 95.94 174 GLU A O 1
ATOM 1315 N N . ALA A 1 175 ? 19.610 -4.939 -5.653 1.00 93.25 175 ALA A N 1
ATOM 1316 C CA . ALA A 1 175 ? 18.794 -4.245 -6.644 1.00 93.25 175 ALA A CA 1
ATOM 1317 C C . ALA A 1 175 ? 19.640 -3.300 -7.500 1.00 93.25 175 ALA A C 1
ATOM 1319 O O . ALA A 1 175 ? 19.533 -3.342 -8.722 1.00 93.25 175 ALA A O 1
ATOM 1320 N N . ARG A 1 176 ? 20.542 -2.525 -6.887 1.00 93.62 176 ARG A N 1
ATOM 1321 C CA . ARG A 1 176 ? 21.448 -1.625 -7.615 1.00 93.62 176 ARG A CA 1
ATOM 1322 C C . ARG A 1 176 ? 22.357 -2.378 -8.581 1.00 93.62 176 ARG A C 1
ATOM 1324 O O . ARG A 1 176 ? 22.487 -1.962 -9.728 1.00 93.62 176 ARG A O 1
ATOM 1331 N N . VAL A 1 177 ? 22.931 -3.502 -8.145 1.00 96.50 177 VAL A N 1
ATOM 1332 C CA . VAL A 1 177 ? 23.761 -4.358 -9.008 1.00 96.50 177 VAL A CA 1
ATOM 1333 C C . VAL A 1 177 ? 22.942 -4.915 -10.173 1.00 96.50 177 VAL A C 1
ATOM 1335 O O . VAL A 1 177 ? 23.377 -4.817 -11.319 1.00 96.50 177 VAL A O 1
ATOM 1338 N N . ARG A 1 178 ? 21.737 -5.448 -9.916 1.00 95.12 178 ARG A N 1
ATOM 1339 C CA . ARG A 1 178 ? 20.849 -5.941 -10.985 1.00 95.12 178 ARG A CA 1
ATOM 1340 C C . ARG A 1 178 ? 20.473 -4.840 -11.977 1.00 95.12 178 ARG A C 1
ATOM 1342 O O . ARG A 1 178 ? 20.515 -5.086 -13.178 1.00 95.12 178 ARG A O 1
ATOM 1349 N N . SER A 1 179 ? 20.140 -3.643 -11.498 1.00 94.25 179 SER A N 1
ATOM 1350 C CA . SER A 1 179 ? 19.788 -2.506 -12.355 1.00 94.25 179 SER A CA 1
ATOM 1351 C C . SER A 1 179 ? 20.972 -2.041 -13.204 1.00 94.25 179 SER A C 1
ATOM 1353 O O . SER A 1 179 ? 20.804 -1.833 -14.402 1.00 94.25 179 SER A O 1
ATOM 1355 N N . ALA A 1 180 ? 22.174 -1.945 -12.624 1.00 96.25 180 ALA A N 1
ATOM 1356 C CA . ALA A 1 180 ? 23.388 -1.592 -13.361 1.00 96.25 180 ALA A CA 1
ATOM 1357 C C . ALA A 1 180 ? 23.681 -2.599 -14.485 1.00 96.25 180 ALA A C 1
ATOM 1359 O O . ALA A 1 180 ? 23.918 -2.203 -15.627 1.00 96.25 180 ALA A O 1
ATOM 1360 N N . TRP A 1 181 ? 23.575 -3.899 -14.191 1.00 97.44 181 TRP A N 1
ATOM 1361 C CA . TRP A 1 181 ? 23.699 -4.952 -15.200 1.00 97.44 181 TRP A CA 1
ATOM 1362 C C . TRP A 1 181 ? 22.616 -4.882 -16.278 1.00 97.44 181 TRP A C 1
ATOM 1364 O O . TRP A 1 181 ? 22.913 -5.106 -17.450 1.00 97.44 181 TRP A O 1
ATOM 1374 N N . GLY A 1 182 ? 21.376 -4.559 -15.903 1.00 96.12 182 GLY A N 1
ATOM 1375 C CA . GLY A 1 182 ? 20.276 -4.372 -16.849 1.00 96.12 182 GLY A CA 1
ATOM 1376 C C . GLY A 1 182 ? 20.559 -3.258 -17.858 1.00 96.12 182 GLY A C 1
ATOM 1377 O O . GLY A 1 182 ? 20.381 -3.460 -19.057 1.00 96.12 182 GLY A O 1
ATOM 1378 N N . VAL A 1 183 ? 21.074 -2.116 -17.389 1.00 97.31 183 VAL A N 1
ATOM 1379 C CA . VAL A 1 183 ? 21.477 -1.000 -18.260 1.00 97.31 183 VAL A CA 1
ATOM 1380 C C . VAL A 1 183 ? 22.643 -1.400 -19.161 1.00 97.31 183 VAL A C 1
ATOM 1382 O O . VAL A 1 183 ? 22.559 -1.208 -20.371 1.00 97.31 183 VAL A O 1
ATOM 1385 N N . ALA A 1 184 ? 23.699 -2.000 -18.603 1.00 97.56 184 ALA A N 1
ATOM 1386 C CA . ALA A 1 184 ? 24.871 -2.416 -19.375 1.00 97.56 184 ALA A CA 1
ATOM 1387 C C . ALA A 1 184 ? 24.503 -3.387 -20.512 1.00 97.56 184 ALA A C 1
ATOM 1389 O O . ALA A 1 184 ? 24.940 -3.203 -21.646 1.00 97.56 184 ALA A O 1
ATOM 1390 N N . ARG A 1 185 ? 23.637 -4.371 -20.231 1.00 96.94 185 ARG A N 1
ATOM 1391 C CA . ARG A 1 185 ? 23.110 -5.294 -21.247 1.00 96.94 185 ARG A CA 1
ATOM 1392 C C . ARG A 1 185 ? 22.322 -4.572 -22.332 1.00 96.94 185 ARG A C 1
ATOM 1394 O O . ARG A 1 185 ? 22.546 -4.828 -23.507 1.00 96.94 185 ARG A O 1
ATOM 1401 N N . ARG A 1 186 ? 21.441 -3.643 -21.950 1.00 95.31 186 ARG A N 1
ATOM 1402 C CA . ARG A 1 186 ? 20.632 -2.895 -22.920 1.00 95.31 186 ARG A CA 1
ATOM 1403 C C . ARG A 1 186 ? 21.493 -2.034 -23.845 1.00 95.31 186 ARG A C 1
ATOM 1405 O O . ARG A 1 186 ? 21.185 -1.917 -25.025 1.00 95.31 186 ARG A O 1
ATOM 1412 N N . VAL A 1 187 ? 22.576 -1.459 -23.322 1.00 96.50 187 VAL A N 1
ATOM 1413 C CA . VAL A 1 187 ? 23.552 -0.709 -24.123 1.00 96.50 187 VAL A CA 1
ATOM 1414 C C . VAL A 1 187 ? 24.274 -1.630 -25.111 1.00 96.50 187 VAL A C 1
ATOM 1416 O O . VAL A 1 187 ? 24.334 -1.296 -26.291 1.00 96.50 187 VAL A O 1
ATOM 1419 N N . ASP A 1 188 ? 24.773 -2.789 -24.669 1.00 95.69 188 ASP A N 1
ATOM 1420 C CA . ASP A 1 188 ? 25.426 -3.771 -25.554 1.00 95.69 188 ASP A CA 1
ATOM 1421 C C . ASP A 1 188 ? 24.486 -4.250 -26.676 1.00 95.69 188 ASP A C 1
ATOM 1423 O O . ASP A 1 188 ? 24.875 -4.255 -27.842 1.00 95.69 188 ASP A O 1
ATOM 1427 N N . GLU A 1 189 ? 23.225 -4.558 -26.353 1.00 94.81 189 GLU A N 1
ATOM 1428 C CA . GLU A 1 189 ? 22.201 -4.933 -27.338 1.00 94.81 189 GLU A CA 1
ATOM 1429 C C . GLU A 1 189 ? 22.016 -3.854 -28.413 1.00 94.81 189 GLU A C 1
ATOM 1431 O O . GLU A 1 189 ? 22.071 -4.153 -29.606 1.00 94.81 189 GLU A O 1
ATOM 1436 N N . VAL A 1 190 ? 21.847 -2.590 -28.008 1.00 95.56 190 VAL A N 1
ATOM 1437 C CA . VAL A 1 190 ? 21.678 -1.474 -28.951 1.00 95.56 190 VAL A CA 1
ATOM 1438 C C . VAL A 1 190 ? 22.915 -1.325 -29.836 1.00 95.56 190 VAL A C 1
ATOM 1440 O O . VAL A 1 190 ? 22.782 -1.248 -31.057 1.00 95.56 190 VAL A O 1
ATOM 1443 N N . LEU A 1 191 ? 24.117 -1.355 -29.253 1.00 93.69 191 LEU A N 1
ATOM 1444 C CA . LEU A 1 191 ? 25.372 -1.217 -29.998 1.00 93.69 191 LEU A CA 1
ATOM 1445 C C . LEU A 1 191 ? 25.586 -2.328 -31.034 1.00 93.69 191 LEU A C 1
ATOM 1447 O O . LEU A 1 191 ? 26.178 -2.064 -32.076 1.00 93.69 191 LEU A O 1
ATOM 1451 N N . ARG A 1 192 ? 25.082 -3.542 -30.787 1.00 91.44 192 ARG A N 1
ATOM 1452 C CA . ARG A 1 192 ? 25.139 -4.655 -31.751 1.00 91.44 192 ARG A CA 1
ATOM 1453 C C . ARG A 1 192 ? 24.151 -4.515 -32.905 1.00 91.44 192 ARG A C 1
ATOM 1455 O O . ARG A 1 192 ? 24.401 -5.059 -33.975 1.00 91.44 192 ARG A O 1
ATOM 1462 N N . THR A 1 193 ? 23.032 -3.825 -32.689 1.00 89.88 193 THR A N 1
ATOM 1463 C CA . THR A 1 193 ? 22.010 -3.597 -33.727 1.00 89.88 193 THR A CA 1
ATOM 1464 C C . THR A 1 193 ? 22.272 -2.364 -34.587 1.00 89.88 193 THR A C 1
ATOM 1466 O O . THR A 1 193 ? 21.687 -2.231 -35.660 1.00 89.88 193 THR A O 1
ATOM 1469 N N . LEU A 1 194 ? 23.143 -1.459 -34.136 1.00 76.50 194 LEU A N 1
ATOM 1470 C CA . LEU A 1 194 ? 23.510 -0.280 -34.909 1.00 76.50 194 LEU A CA 1
ATOM 1471 C C . LEU A 1 194 ? 24.429 -0.685 -36.075 1.00 76.50 194 LEU A C 1
ATOM 1473 O O . LEU A 1 194 ? 25.420 -1.386 -35.850 1.00 76.50 194 LEU A O 1
ATOM 1477 N N . PRO A 1 195 ? 24.155 -0.235 -37.315 1.00 73.75 195 PRO A N 1
ATOM 1478 C CA . PRO A 1 195 ? 25.104 -0.409 -38.405 1.00 73.75 195 PRO 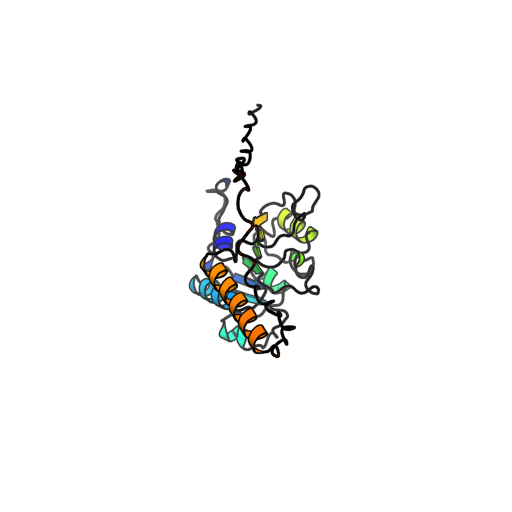A CA 1
ATOM 1479 C C . PRO A 1 195 ? 26.431 0.268 -38.032 1.00 73.75 195 PRO A C 1
ATOM 1481 O O . PRO A 1 195 ? 26.420 1.291 -37.335 1.00 73.75 195 PRO A O 1
ATOM 1484 N N . PRO A 1 196 ? 27.583 -0.274 -38.467 1.00 69.50 196 PRO A N 1
ATOM 1485 C CA . PRO A 1 196 ? 28.874 0.321 -38.164 1.00 69.50 196 PRO A CA 1
ATOM 1486 C C . PRO A 1 196 ? 28.885 1.770 -38.648 1.00 69.50 196 PRO A C 1
ATOM 1488 O O . PRO A 1 196 ? 28.833 2.047 -39.845 1.00 69.50 196 PRO A O 1
ATOM 1491 N N . VAL A 1 197 ? 28.940 2.708 -37.702 1.00 67.56 197 VAL A N 1
ATOM 1492 C CA . VAL A 1 197 ? 29.110 4.123 -38.018 1.00 67.56 197 VAL A CA 1
ATOM 1493 C C . VAL A 1 197 ? 30.464 4.251 -38.701 1.00 67.56 197 VAL A C 1
ATOM 1495 O O . VAL A 1 197 ? 31.498 3.967 -38.087 1.00 67.56 197 VAL A O 1
ATOM 1498 N N . ALA A 1 198 ? 30.463 4.654 -39.974 1.00 60.00 198 ALA A N 1
ATOM 1499 C CA . ALA A 1 198 ? 31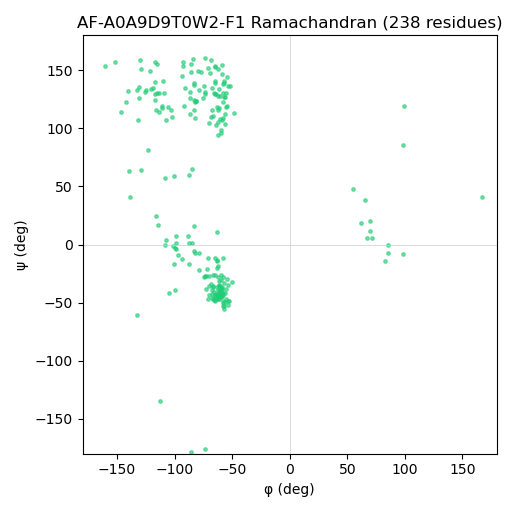.679 5.020 -40.679 1.00 60.00 198 ALA A CA 1
ATOM 1500 C C . ALA A 1 198 ? 32.357 6.126 -39.870 1.00 60.00 198 ALA A C 1
ATOM 1502 O O . ALA A 1 198 ? 31.901 7.268 -39.846 1.00 60.00 198 ALA A O 1
ATOM 1503 N N . ARG A 1 199 ? 33.421 5.777 -39.142 1.00 58.50 199 ARG A N 1
ATOM 1504 C CA . ARG A 1 199 ? 34.250 6.773 -38.471 1.00 58.50 199 ARG A CA 1
ATOM 1505 C C . ARG A 1 199 ? 34.823 7.642 -39.591 1.00 58.50 199 ARG A C 1
ATOM 1507 O O . ARG A 1 199 ? 35.552 7.083 -40.416 1.00 58.50 199 ARG A O 1
ATOM 1514 N N . PRO A 1 200 ? 34.524 8.956 -39.659 1.00 57.03 200 PRO A N 1
ATOM 1515 C CA . PRO A 1 200 ? 35.260 9.827 -40.558 1.00 57.03 200 PRO A CA 1
ATOM 1516 C C . PRO A 1 200 ? 36.720 9.624 -40.194 1.00 57.03 200 PRO A C 1
ATOM 1518 O O . PRO A 1 200 ? 37.076 9.747 -39.019 1.00 57.03 200 PRO A O 1
ATOM 1521 N N . GLY A 1 201 ? 37.512 9.159 -41.163 1.00 56.69 201 GLY A N 1
ATOM 1522 C CA . GLY A 1 201 ? 38.861 8.689 -40.908 1.00 56.69 201 GLY A CA 1
ATOM 1523 C C . GLY A 1 201 ? 39.587 9.719 -40.062 1.00 56.69 201 GLY A C 1
ATOM 1524 O O . GLY A 1 201 ? 39.826 10.836 -40.520 1.00 56.69 201 GLY A O 1
ATOM 1525 N N . ILE A 1 202 ? 39.918 9.356 -38.820 1.00 61.81 202 ILE A N 1
ATOM 1526 C CA . ILE A 1 202 ? 40.915 10.097 -38.063 1.00 61.81 202 ILE A CA 1
ATOM 1527 C C . ILE A 1 202 ? 42.176 9.912 -38.893 1.00 61.81 202 ILE A C 1
ATOM 1529 O O . ILE A 1 202 ? 42.847 8.883 -38.798 1.00 61.81 202 ILE A O 1
ATOM 1533 N N . ARG A 1 203 ? 42.451 10.874 -39.782 1.00 55.59 203 ARG A N 1
ATOM 1534 C CA . ARG A 1 203 ? 43.738 10.983 -40.449 1.00 55.59 203 ARG A CA 1
ATOM 1535 C C . ARG A 1 203 ? 44.722 11.149 -39.310 1.00 55.59 203 ARG A C 1
ATOM 1537 O O . ARG A 1 203 ? 44.859 12.236 -38.755 1.00 55.59 203 ARG A O 1
ATOM 1544 N N . ARG A 1 204 ? 45.364 10.049 -38.916 1.00 56.25 204 ARG A N 1
ATOM 1545 C CA . ARG A 1 204 ? 46.570 10.105 -38.106 1.00 56.25 204 ARG A CA 1
ATOM 1546 C C . ARG A 1 204 ? 47.551 10.899 -38.950 1.00 56.25 204 ARG A C 1
ATOM 1548 O O . ARG A 1 204 ? 48.132 10.364 -39.887 1.00 56.25 204 ARG A O 1
ATOM 1555 N N . ARG A 1 205 ? 47.640 12.203 -38.691 1.00 57.62 205 ARG A N 1
ATOM 1556 C CA . ARG A 1 205 ? 48.682 13.045 -39.260 1.00 57.62 205 ARG A CA 1
ATOM 1557 C C . ARG A 1 205 ? 49.994 12.373 -38.852 1.00 57.62 205 ARG A C 1
ATOM 1559 O O . ARG A 1 205 ? 50.201 12.209 -37.648 1.00 57.62 205 ARG A O 1
ATOM 1566 N N . PRO A 1 206 ? 50.825 11.911 -39.801 1.00 56.34 206 PRO A N 1
ATOM 1567 C CA . PRO A 1 206 ? 52.112 11.343 -39.450 1.00 56.34 206 PRO A CA 1
ATOM 1568 C C . PRO A 1 206 ? 52.859 12.397 -38.640 1.00 56.34 206 PRO A C 1
ATOM 1570 O O . PRO A 1 206 ? 52.942 13.557 -39.057 1.00 56.34 206 PRO A O 1
ATOM 1573 N N . LEU A 1 207 ? 53.335 12.023 -37.455 1.00 56.41 207 LEU A N 1
ATOM 1574 C CA . LEU A 1 207 ? 54.290 12.848 -36.734 1.00 56.41 207 LEU A CA 1
ATOM 1575 C C . LEU A 1 207 ? 55.539 12.885 -37.614 1.00 56.41 207 LEU A C 1
ATOM 1577 O O . LEU A 1 207 ? 56.260 11.897 -37.721 1.00 56.41 207 LEU A O 1
ATOM 1581 N N . GLY A 1 208 ? 55.737 13.997 -38.322 1.00 58.47 208 GLY A N 1
ATOM 1582 C CA . GLY A 1 208 ? 56.986 14.243 -39.025 1.00 58.47 208 GLY A CA 1
ATOM 1583 C C . GLY A 1 208 ? 58.148 14.241 -38.022 1.00 58.47 208 GLY A C 1
ATOM 1584 O O . GLY A 1 208 ? 57.927 14.551 -36.846 1.00 58.47 208 GLY A O 1
ATOM 1585 N N . PRO A 1 209 ? 59.380 13.941 -38.460 1.00 53.03 209 PRO A N 1
ATOM 1586 C CA . PRO A 1 209 ? 60.548 13.744 -37.591 1.00 53.03 209 PRO A CA 1
ATOM 1587 C C . PRO A 1 209 ? 61.001 14.979 -36.774 1.00 53.03 209 PRO A C 1
ATOM 1589 O O . PRO A 1 209 ? 62.058 14.946 -36.162 1.00 53.03 209 PRO A O 1
ATOM 1592 N N . GLY A 1 210 ? 60.211 16.059 -36.715 1.00 57.78 210 GLY A N 1
ATOM 1593 C CA . GLY A 1 210 ? 60.495 17.279 -35.950 1.00 57.78 210 GLY A CA 1
ATOM 1594 C C . GLY A 1 210 ? 59.637 17.505 -34.697 1.00 57.78 210 GLY A C 1
ATOM 1595 O O . GLY A 1 210 ? 59.827 18.504 -34.015 1.00 57.78 210 GLY A O 1
ATOM 1596 N N . ALA A 1 211 ? 58.694 16.620 -34.354 1.00 52.78 211 ALA A N 1
ATOM 1597 C CA . ALA A 1 211 ? 57.773 16.841 -33.225 1.00 52.78 211 ALA A CA 1
ATOM 1598 C C . ALA A 1 211 ? 58.334 16.449 -31.836 1.00 52.78 211 ALA A C 1
ATOM 1600 O O . ALA A 1 211 ? 57.569 16.305 -30.887 1.00 52.78 211 ALA A O 1
ATOM 1601 N N . ALA A 1 212 ? 59.653 16.263 -31.713 1.00 50.91 212 ALA A N 1
ATOM 1602 C CA . ALA A 1 212 ? 60.338 15.927 -30.459 1.00 50.91 212 ALA A CA 1
ATOM 1603 C C . ALA A 1 212 ? 61.292 17.035 -29.963 1.00 50.91 212 ALA A C 1
ATOM 1605 O O . ALA A 1 212 ? 62.140 16.781 -29.114 1.00 50.91 212 ALA A O 1
ATOM 1606 N N . ALA A 1 213 ? 61.165 18.266 -30.467 1.00 51.03 213 ALA A N 1
ATOM 1607 C CA . ALA A 1 213 ? 61.963 19.408 -30.020 1.00 51.03 213 ALA A CA 1
ATOM 1608 C C . ALA A 1 213 ? 61.039 20.539 -29.550 1.00 51.03 213 ALA A C 1
ATOM 1610 O O . ALA A 1 213 ? 60.714 21.450 -30.305 1.00 51.03 213 ALA A O 1
ATOM 1611 N N . GLY A 1 214 ? 60.554 20.449 -28.310 1.00 51.09 214 GLY A N 1
ATOM 1612 C CA . GLY A 1 214 ? 59.690 21.493 -27.756 1.00 51.09 214 GLY A CA 1
ATOM 1613 C C . GLY A 1 214 ? 58.960 21.140 -26.466 1.00 51.09 214 GLY A C 1
ATOM 1614 O O . GLY A 1 214 ? 57.792 21.478 -26.331 1.00 51.09 214 GLY A O 1
ATOM 1615 N N . VAL A 1 215 ? 59.608 20.457 -25.520 1.00 46.91 215 VAL A N 1
ATOM 1616 C CA . VAL A 1 215 ? 59.130 20.425 -24.125 1.00 46.91 215 VAL A CA 1
ATOM 1617 C C . VAL A 1 215 ? 60.325 20.528 -23.178 1.00 46.91 215 VAL A C 1
ATOM 1619 O O . VAL A 1 215 ? 60.654 19.623 -22.423 1.00 46.91 215 VAL A O 1
ATOM 1622 N N . SER A 1 216 ? 61.019 21.661 -23.261 1.00 44.44 216 SER A N 1
ATOM 1623 C CA . SER A 1 216 ? 61.874 22.151 -22.183 1.00 44.44 216 SER A CA 1
ATOM 1624 C C . SER A 1 216 ? 61.161 23.345 -21.560 1.00 44.44 216 SER A C 1
ATOM 1626 O O . SER A 1 216 ? 61.099 24.407 -22.172 1.00 44.44 216 SER A O 1
ATOM 1628 N N . GLY A 1 217 ? 60.621 23.152 -20.355 1.00 50.03 217 GLY A N 1
ATOM 1629 C CA . GLY A 1 217 ? 60.129 24.231 -19.499 1.00 50.03 217 GLY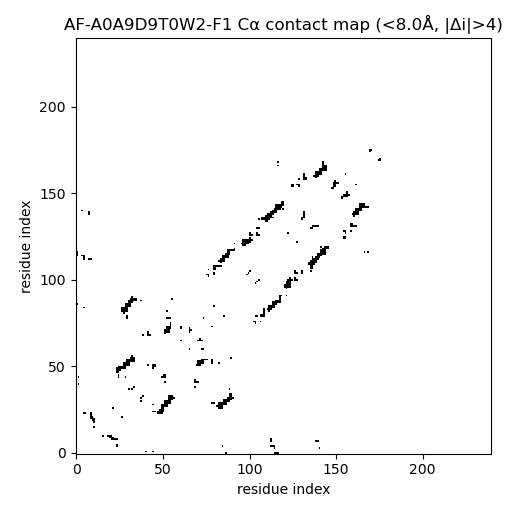 A CA 1
ATOM 1630 C C . GLY A 1 217 ? 58.620 24.472 -19.546 1.00 50.03 217 GLY A C 1
ATOM 1631 O O . GLY A 1 217 ? 58.148 25.375 -20.223 1.00 50.03 217 GLY A O 1
ATOM 1632 N N . ALA A 1 218 ? 57.870 23.731 -18.733 1.00 38.28 218 ALA A N 1
ATOM 1633 C CA . ALA A 1 218 ? 56.633 24.235 -18.143 1.00 38.28 218 ALA A CA 1
ATOM 1634 C C . ALA A 1 218 ? 56.491 23.615 -16.750 1.00 38.28 218 ALA A C 1
ATOM 1636 O O . ALA A 1 218 ? 56.417 22.399 -16.588 1.00 38.28 218 ALA A O 1
ATOM 1637 N N . SER A 1 219 ? 56.561 24.481 -15.749 1.00 41.84 219 SER A N 1
ATOM 1638 C CA . SER A 1 219 ? 56.465 24.193 -14.327 1.00 41.84 219 SER A CA 1
ATOM 1639 C C . SER A 1 219 ? 55.156 23.491 -13.964 1.00 41.84 219 SER A C 1
ATOM 1641 O O . SER A 1 219 ? 54.084 23.835 -14.453 1.00 41.84 219 SER A O 1
ATOM 1643 N N . THR A 1 220 ? 55.241 22.528 -13.049 1.00 37.69 220 THR A N 1
ATOM 1644 C CA . THR A 1 220 ? 54.091 21.903 -12.391 1.00 37.69 220 THR A CA 1
ATOM 1645 C C . THR A 1 220 ? 53.323 22.951 -11.576 1.00 37.69 220 THR A C 1
ATOM 1647 O O . THR A 1 220 ? 53.883 23.460 -10.601 1.00 37.69 220 THR A O 1
ATOM 1650 N N . PRO A 1 221 ? 52.043 23.259 -11.858 1.00 37.59 221 PRO A N 1
ATOM 1651 C CA . PRO A 1 221 ? 51.208 23.911 -10.870 1.00 37.59 221 PRO A CA 1
ATOM 1652 C C . PRO A 1 221 ? 50.663 22.829 -9.934 1.00 37.59 221 PRO A C 1
ATOM 1654 O O . PRO A 1 221 ? 49.817 22.017 -10.308 1.00 37.59 221 PRO A O 1
ATOM 1657 N N . ALA A 1 222 ? 51.162 22.814 -8.699 1.00 40.81 222 ALA A N 1
ATOM 1658 C CA . ALA A 1 222 ? 50.537 22.099 -7.597 1.00 40.81 222 ALA A CA 1
ATOM 1659 C C . ALA A 1 222 ? 49.108 22.632 -7.393 1.00 40.81 222 ALA A C 1
ATOM 1661 O O . ALA A 1 222 ? 48.901 23.744 -6.902 1.00 40.81 222 ALA A O 1
ATOM 1662 N N . ALA A 1 223 ? 48.108 21.839 -7.776 1.00 37.59 223 ALA A N 1
ATOM 1663 C CA . ALA A 1 223 ? 46.716 22.123 -7.467 1.00 37.59 223 ALA A CA 1
ATOM 1664 C C . ALA A 1 223 ? 46.491 21.926 -5.958 1.00 37.59 223 ALA A C 1
ATOM 1666 O O . ALA A 1 223 ? 46.431 20.804 -5.455 1.00 37.59 223 ALA A O 1
ATOM 1667 N N . LYS A 1 224 ? 46.380 23.040 -5.226 1.00 37.34 224 LYS A N 1
ATOM 1668 C CA . LYS A 1 224 ? 45.908 23.074 -3.837 1.00 37.34 224 LYS A CA 1
ATOM 1669 C C . LYS A 1 224 ? 44.481 22.520 -3.781 1.00 37.34 224 LYS A C 1
ATOM 1671 O O . LYS A 1 224 ? 43.537 23.184 -4.204 1.00 37.34 224 LYS A O 1
ATOM 1676 N N . ILE A 1 225 ? 44.326 21.323 -3.226 1.00 42.97 225 ILE A N 1
ATOM 1677 C CA . ILE A 1 225 ? 43.028 20.777 -2.826 1.00 42.97 225 ILE A CA 1
ATOM 1678 C C . ILE A 1 225 ? 42.537 21.611 -1.634 1.00 42.97 225 ILE A C 1
ATOM 1680 O O . ILE A 1 225 ? 43.112 21.556 -0.549 1.00 42.97 225 ILE A O 1
ATOM 1684 N N . ARG A 1 226 ? 41.494 22.422 -1.838 1.00 38.16 226 ARG A N 1
ATOM 1685 C CA . ARG A 1 226 ? 40.737 23.040 -0.739 1.00 38.16 226 ARG A CA 1
ATOM 1686 C C . ARG A 1 226 ? 39.841 21.964 -0.110 1.00 38.16 226 ARG A C 1
ATOM 1688 O O . ARG A 1 226 ? 39.068 21.357 -0.852 1.00 38.16 226 ARG A O 1
ATOM 1695 N N . PRO A 1 227 ? 39.889 21.729 1.212 1.00 37.22 227 PRO A N 1
ATOM 1696 C CA . PRO A 1 227 ? 38.890 20.896 1.863 1.00 37.22 227 PRO A CA 1
ATOM 1697 C C . PRO A 1 227 ? 37.535 21.613 1.826 1.00 37.22 227 PRO A C 1
ATOM 1699 O O . PRO A 1 227 ? 37.447 22.820 2.066 1.00 37.22 227 PRO A O 1
ATOM 1702 N N . ALA A 1 228 ? 36.485 20.869 1.480 1.00 40.19 228 ALA A N 1
ATOM 1703 C CA . ALA A 1 228 ? 35.112 21.341 1.562 1.00 40.19 228 ALA A CA 1
ATOM 1704 C C . ALA A 1 228 ? 34.773 21.667 3.023 1.00 40.19 228 ALA A C 1
ATOM 1706 O O . ALA A 1 228 ? 35.087 20.895 3.929 1.00 40.19 228 ALA A O 1
ATOM 1707 N N . ALA A 1 229 ? 34.159 22.828 3.235 1.00 40.34 229 ALA A N 1
ATOM 1708 C CA . ALA A 1 229 ? 33.756 23.313 4.542 1.00 40.34 229 ALA A CA 1
ATOM 1709 C C . ALA A 1 229 ? 32.796 22.325 5.225 1.00 40.34 229 ALA A C 1
ATOM 1711 O O . ALA A 1 229 ? 31.723 22.015 4.710 1.00 40.34 229 ALA A O 1
ATOM 1712 N N . THR A 1 230 ? 33.185 21.866 6.411 1.00 40.47 230 THR A N 1
ATOM 1713 C CA . THR A 1 230 ? 32.297 21.308 7.429 1.00 40.47 230 THR A CA 1
ATOM 1714 C C . THR A 1 230 ? 31.242 22.349 7.792 1.00 40.47 230 THR A C 1
ATOM 1716 O O . THR A 1 230 ? 31.552 23.350 8.437 1.00 40.47 230 THR A O 1
ATOM 1719 N N . ALA A 1 231 ? 29.995 22.118 7.379 1.00 39.12 231 ALA A N 1
ATOM 1720 C CA . ALA A 1 231 ? 28.846 22.817 7.935 1.00 39.12 231 ALA A CA 1
ATOM 1721 C C . ALA A 1 231 ? 28.690 22.373 9.396 1.00 39.12 231 ALA A C 1
ATOM 1723 O O . ALA A 1 231 ? 28.405 21.208 9.678 1.00 39.12 231 ALA A O 1
ATOM 1724 N N . GLY A 1 232 ? 28.961 23.294 10.318 1.00 33.16 232 GLY A N 1
ATOM 1725 C CA . GLY A 1 232 ? 28.795 23.076 11.746 1.00 33.16 232 GLY A CA 1
ATOM 1726 C C . GLY A 1 232 ? 27.330 22.840 12.099 1.00 33.16 232 GLY A C 1
ATOM 1727 O O . GLY A 1 232 ? 26.460 23.631 11.740 1.00 33.16 232 GLY A O 1
ATOM 1728 N N . LEU A 1 233 ? 27.079 21.763 12.844 1.00 37.69 233 LEU A N 1
ATOM 1729 C CA . LEU A 1 233 ? 25.910 21.650 13.706 1.00 37.69 233 LEU A CA 1
ATOM 1730 C C . LEU A 1 233 ? 26.011 22.758 14.764 1.00 37.69 233 LEU A C 1
ATOM 1732 O O . LEU A 1 233 ? 26.810 22.660 15.694 1.00 37.69 233 LEU A O 1
ATOM 1736 N N . ALA A 1 234 ? 25.210 23.810 14.623 1.00 36.78 234 ALA A N 1
ATOM 1737 C CA . ALA A 1 234 ? 24.902 24.704 15.728 1.00 36.78 234 ALA A CA 1
ATOM 1738 C C . ALA A 1 234 ? 23.700 24.120 16.478 1.00 36.78 234 ALA A C 1
ATOM 1740 O O . ALA A 1 234 ? 22.593 24.037 15.945 1.00 36.78 234 ALA A O 1
ATOM 1741 N N . ALA A 1 235 ? 23.948 23.674 17.706 1.00 37.84 235 ALA A N 1
ATOM 1742 C CA . ALA A 1 235 ? 22.916 23.335 18.669 1.00 37.84 235 ALA A CA 1
ATOM 1743 C C . ALA A 1 235 ? 22.091 24.590 19.003 1.00 37.84 235 ALA A C 1
ATOM 1745 O O . ALA A 1 235 ? 22.655 25.618 19.376 1.00 37.84 235 ALA A O 1
ATOM 1746 N N . SER A 1 236 ? 20.765 24.498 18.891 1.00 36.12 236 SER A N 1
ATOM 1747 C CA . SER A 1 236 ? 19.853 25.483 19.478 1.00 36.12 236 SER A CA 1
ATOM 1748 C C . SER A 1 236 ? 19.571 25.089 20.933 1.00 36.12 236 SER A C 1
ATOM 1750 O O . SER A 1 236 ? 19.263 23.919 21.179 1.00 36.12 236 SER A O 1
ATOM 1752 N N . PRO A 1 237 ? 19.676 26.013 21.904 1.00 41.62 237 PRO A N 1
ATOM 1753 C CA . PRO A 1 237 ? 19.433 25.713 2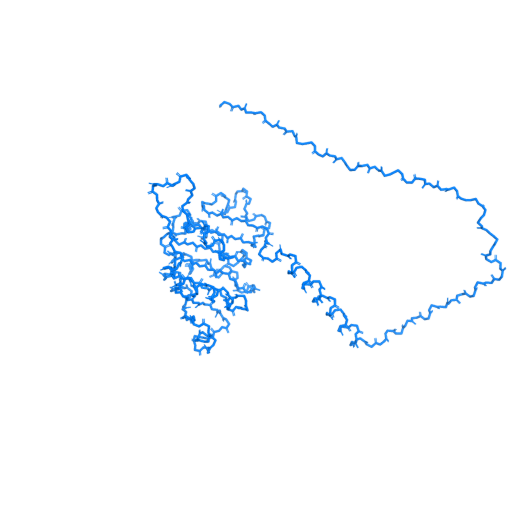3.305 1.00 41.62 237 PRO A CA 1
ATOM 1754 C C . PRO A 1 237 ? 17.932 25.630 23.598 1.00 41.62 237 PRO A C 1
ATOM 1756 O O . PRO A 1 237 ? 17.112 26.322 22.997 1.00 41.62 237 PRO A O 1
ATOM 1759 N N . ALA A 1 238 ? 17.603 24.769 24.557 1.00 40.50 238 ALA A N 1
ATOM 1760 C CA . ALA A 1 238 ? 16.288 24.647 25.158 1.00 40.50 238 ALA A CA 1
ATOM 1761 C C . ALA A 1 238 ? 15.828 25.977 25.781 1.00 40.50 238 ALA A C 1
ATOM 1763 O O . ALA A 1 238 ? 16.590 26.633 26.495 1.00 40.50 238 ALA A O 1
ATOM 1764 N N . SER A 1 239 ? 14.554 26.321 25.591 1.00 47.34 239 SER A N 1
ATOM 1765 C CA . SER A 1 239 ? 13.860 27.317 26.404 1.00 47.34 239 SER A CA 1
ATOM 1766 C C . SER A 1 239 ? 12.504 26.773 26.851 1.00 47.34 239 SER A C 1
ATOM 1768 O O . SER A 1 239 ? 11.603 26.648 26.030 1.00 47.34 239 SER A O 1
ATOM 1770 N N . ARG A 1 240 ? 12.480 26.446 28.150 1.00 43.44 240 ARG A N 1
ATOM 1771 C CA . ARG A 1 240 ? 11.406 26.477 29.163 1.00 43.44 240 ARG A CA 1
ATOM 1772 C C . ARG A 1 240 ? 9.984 26.096 28.770 1.00 43.44 240 ARG A C 1
ATOM 1774 O O . ARG A 1 240 ? 9.355 26.859 28.012 1.00 43.44 240 ARG A O 1
#

Secondary structure (DSSP, 8-state):
-HHHHHHHTSPPGGGTTTS----GGGSEEEEE---HHHHHHHHHHHHTT-EEEEE-TTS-TT-HHHHHHT-EE--HHHHHHH-SEEEE-PPP-GGGTTTBSTTTGGGPPTTEEEEE-S-GGGB-HHHHHHHHHTTSEEEEEESBPPTTTTSTTSTTTT-TTEEE-BS-TT-SHHHHHHHHHHHHHHHHHHHHHS--------------TTTTS--S---------PPPP-----PPPP--

Sequence (240 aa):
MLGALLTLLRPSPAEMGRVAGRELGTCTVGLIGMNTTARKLTRLLQALGSRVVGYDPTLHASDPQWTRWGVQPLGLRELFESAEAVCVQLNYYSRYRGLLGERALPHAKQGQVLVSVSPAAMFDDDVLAQVLDSGRLAAAWLDNVGPGVIESGQPLYGAPGLLVTPRLSAYTREARVRSAWGVARRVDEVLRTLPPVARPGIRRRPLGPGAAAGVSGASTPAAKIRPAATAGLAASPASR

Foldseek 3Di:
DVVVVVVLQQDDPVCPPPDHGDQLLDWEEEEEADDPVVLVVLVVSVVSNYAYEYEYPVDDQPHCVCVVSVYHYDDQLVSQLRGQEYEYDHEDDPVLQQVAAPSHLVSHAQQREYEYLYAPSNHDLQRVLVSLVVNSHVAYEYEHYDPPCQDPPHSNPVRHRYHYHPSCPQVDPVSVVVVVVVVVVVVVVVVVPDDPDPDPDPPPPPPDPPPPPDPDDDDDDDPDDDDDDDPDDDDDDDDD

Solvent-accessible surface area (backbone atoms only — not comparable to full-atom values): 14059 Å² total; per-residue (Å²): 100,70,66,55,51,61,55,65,37,40,56,55,85,92,37,62,94,77,51,84,58,60,64,66,35,81,30,34,36,21,34,35,26,82,44,80,64,40,57,56,50,45,55,54,40,46,75,52,54,18,46,46,34,29,34,40,99,89,55,61,85,86,43,68,65,34,67,76,63,65,31,48,71,43,55,66,40,59,35,28,56,66,22,45,32,39,40,35,51,42,85,86,50,81,91,39,54,36,61,48,12,82,78,21,53,78,44,39,30,79,59,15,35,39,36,30,69,26,58,47,59,33,37,25,54,60,52,51,24,52,33,25,69,70,39,26,31,50,26,38,37,38,23,30,65,62,90,72,53,66,36,90,94,31,60,44,38,84,36,53,51,61,42,78,42,91,52,54,92,66,69,43,74,69,48,49,53,52,51,52,50,51,52,54,50,53,51,53,55,51,62,71,72,49,74,84,74,79,68,76,75,78,73,76,71,77,81,56,99,66,82,86,75,84,85,84,86,79,83,84,79,82,77,80,81,76,80,80,80,80,81,75,87,76,83,79,80,89,79,133